Protein AF-X8A7N9-F1 (afdb_monomer_lite)

Radius of gyration: 17.22 Å; chains: 1; bounding box: 40×48×42 Å

Secondary structure (DSSP, 8-state):
-EEEEEETTEEEEEEE------------TT--HHHHHHHHHHHHHHHHHHHHHHHT-HHHHHHHHHHHHHHHS---HHHHHHHHHHHHHHHHH-HHHHHHHTTSS-B-HHHHHHTT--GGG-B-HHHHHHHHHHHHHHHHH-TTGGGS----HHHHHHTHHHHTTT-BHHHHHHHHHHTT---SPP------

Organism: NCBI:txid1299334

Foldseek 3Di:
DKAFDDDDQATAFIAFDFDDDDDDDPDPPDDDLLLVLLVLLLLLLVLLLQLCVLLVNVVLSVLSNVLSVCSNPPPPLVVSLVSLVVSLVVLVPDPPNCVSFAPLLADDPVNCVVLVHDPLLHHTLSSLSNSSSVLSSVSSVDVVSSVPPPDDLVSLRRSLRVSRHRPGNSSSSSSVSSSSRDSPDDPPPDDD

Sequence (192 aa):
MLRCTLQGDVLTGGQAWIVDHGHQHHGLAAVSSAISVSLRAARRCDHIVDLLALAGWSRAADIARDVRDMLLDAPDTGRVQASVGKLLGVLRRSRLLRWSLRGLTPLTAADLERHDLPAVLAGDTYDRLLAQAHELRDMVSDPLAGRLFNFDRTTRIDALPDLLDGAELATARLAVASFGIDTTPADANRHG

Structure (mmCIF, N/CA/C/O backbone):
data_AF-X8A7N9-F1
#
_entry.id   AF-X8A7N9-F1
#
loop_
_atom_site.group_PDB
_atom_site.id
_atom_site.type_symbol
_atom_site.label_atom_id
_atom_site.label_alt_id
_atom_site.label_comp_id
_atom_site.label_asym_id
_atom_site.label_entity_id
_atom_site.label_seq_id
_atom_site.pdbx_PDB_ins_code
_atom_site.Cartn_x
_atom_site.Cartn_y
_atom_site.Cartn_z
_atom_site.occupancy
_atom_site.B_iso_or_equiv
_atom_site.auth_seq_id
_atom_site.auth_comp_id
_atom_site.auth_asym_id
_atom_site.auth_atom_id
_atom_site.pdbx_PDB_model_num
ATOM 1 N N . MET A 1 1 ? -4.738 -13.659 4.774 1.00 85.88 1 MET A N 1
ATOM 2 C CA . MET A 1 1 ? -6.080 -13.519 5.365 1.00 85.88 1 MET A CA 1
ATOM 3 C C . MET A 1 1 ? -5.943 -12.927 6.752 1.00 85.88 1 MET A C 1
ATOM 5 O O . MET A 1 1 ? -5.044 -13.320 7.483 1.00 85.88 1 MET A O 1
ATOM 9 N N . LEU A 1 2 ? -6.815 -11.977 7.083 1.00 87.81 2 LEU A N 1
ATOM 10 C CA . LEU A 1 2 ? -6.933 -11.392 8.414 1.00 87.81 2 LEU A CA 1
ATOM 11 C C . LEU A 1 2 ? -8.349 -11.689 8.917 1.00 87.81 2 LEU A C 1
ATOM 13 O O . LEU A 1 2 ? -9.326 -11.344 8.252 1.00 87.81 2 LEU A O 1
ATOM 17 N N . ARG A 1 3 ? -8.458 -12.378 10.051 1.00 91.69 3 ARG A N 1
ATOM 18 C CA . ARG A 1 3 ? -9.721 -12.643 10.743 1.00 91.69 3 ARG A CA 1
ATOM 19 C C . ARG A 1 3 ? -9.796 -11.719 11.944 1.00 91.69 3 ARG A C 1
ATOM 21 O O . ARG A 1 3 ? -8.954 -11.842 12.823 1.00 91.69 3 ARG A O 1
ATOM 28 N N . CYS A 1 4 ? -10.801 -10.853 11.996 1.00 91.75 4 CYS A N 1
ATOM 29 C CA . CYS A 1 4 ? -10.969 -9.880 13.075 1.00 91.75 4 CYS A CA 1
ATOM 30 C C . CYS A 1 4 ? -12.297 -10.064 13.806 1.00 91.75 4 CYS A C 1
ATOM 32 O O . CYS A 1 4 ? -13.279 -10.520 13.216 1.00 91.75 4 CYS A O 1
ATOM 34 N N . THR A 1 5 ? -12.330 -9.656 15.070 1.00 94.25 5 THR A N 1
ATOM 35 C CA . THR A 1 5 ? -13.562 -9.358 15.803 1.00 94.25 5 THR A CA 1
ATOM 36 C C . THR A 1 5 ? -13.875 -7.874 15.663 1.00 94.25 5 THR A C 1
ATOM 38 O O . THR A 1 5 ? -12.976 -7.038 15.745 1.00 94.25 5 THR A O 1
ATOM 41 N N . LEU A 1 6 ? -15.146 -7.553 15.420 1.00 93.75 6 LEU A N 1
ATOM 42 C CA . LEU A 1 6 ? -15.609 -6.182 15.230 1.00 93.75 6 LEU A CA 1
ATOM 43 C C . LEU A 1 6 ? -16.606 -5.804 16.321 1.00 93.75 6 LEU A C 1
ATOM 45 O O . LEU A 1 6 ? -17.538 -6.562 16.603 1.00 93.75 6 LEU A O 1
ATOM 49 N N . GLN A 1 7 ? -16.446 -4.607 16.878 1.00 93.94 7 GLN A N 1
ATOM 50 C CA . GLN A 1 7 ? -17.470 -3.933 17.667 1.00 93.94 7 GLN A CA 1
ATOM 51 C C . GLN A 1 7 ? -17.898 -2.674 16.909 1.00 93.94 7 GLN A C 1
ATOM 53 O O . GLN A 1 7 ? -17.249 -1.634 16.983 1.00 93.94 7 GLN A O 1
ATOM 58 N N . GLY A 1 8 ? -18.982 -2.787 16.139 1.00 94.62 8 GLY A N 1
ATOM 59 C CA . GLY A 1 8 ? -19.316 -1.780 15.134 1.00 94.62 8 GLY A CA 1
ATOM 60 C C . GLY A 1 8 ? -18.348 -1.871 13.955 1.00 94.62 8 GLY A C 1
ATOM 61 O O . GLY A 1 8 ? -18.241 -2.923 13.326 1.00 94.62 8 GLY A O 1
ATOM 62 N N . ASP A 1 9 ? -17.647 -0.782 13.664 1.00 92.94 9 ASP A N 1
ATOM 63 C CA . ASP A 1 9 ? -16.594 -0.694 12.650 1.00 92.94 9 ASP A CA 1
ATOM 64 C C . ASP A 1 9 ? -15.177 -0.795 13.232 1.00 92.94 9 ASP A C 1
ATOM 66 O O . ASP A 1 9 ? -14.219 -0.838 12.466 1.00 92.94 9 ASP A O 1
ATOM 70 N N . VAL A 1 10 ? -15.031 -0.883 14.554 1.00 95.31 10 VAL A N 1
ATOM 71 C CA . VAL A 1 10 ? -13.735 -0.963 15.235 1.00 95.31 10 VAL A CA 1
ATOM 72 C C . VAL A 1 10 ? -13.291 -2.415 15.397 1.00 95.31 10 VAL A C 1
ATOM 74 O O . VAL A 1 10 ? -14.072 -3.272 15.822 1.00 95.31 10 VAL A O 1
ATOM 77 N N . LEU A 1 11 ? -12.025 -2.685 15.080 1.00 93.88 11 LEU A N 1
ATOM 78 C CA . LEU A 1 11 ? -11.363 -3.962 15.334 1.00 93.88 11 LEU A CA 1
ATOM 79 C C . LEU A 1 11 ? -11.013 -4.074 16.822 1.00 93.88 11 LEU A C 1
ATOM 81 O O . LEU A 1 11 ? -10.432 -3.157 17.389 1.00 93.88 11 LEU A O 1
ATOM 85 N N . THR A 1 12 ? -11.355 -5.201 17.444 1.00 92.75 12 THR A N 1
ATOM 86 C CA . THR A 1 12 ? -11.117 -5.456 18.885 1.00 92.75 12 THR A CA 1
ATOM 87 C C . THR A 1 12 ? -10.282 -6.710 19.149 1.00 92.75 12 THR A C 1
ATOM 89 O O . THR A 1 12 ? -10.233 -7.227 20.264 1.00 92.75 12 THR A O 1
ATOM 92 N N . GLY A 1 13 ? -9.716 -7.274 18.087 1.00 88.75 13 GLY A N 1
ATOM 93 C CA . GLY A 1 13 ? -8.949 -8.506 18.122 1.00 88.75 13 GLY A CA 1
ATOM 94 C C . GLY A 1 13 ? -8.849 -9.136 16.742 1.00 88.75 13 GLY A C 1
ATOM 95 O O . GLY A 1 13 ? -9.660 -8.875 15.845 1.00 88.75 13 GLY A O 1
ATOM 96 N N . GLY A 1 14 ? -7.852 -9.997 16.549 1.00 89.62 14 GLY A N 1
ATOM 97 C CA . GLY A 1 14 ? -7.714 -10.706 15.290 1.00 89.62 14 GLY A CA 1
ATOM 98 C C . GLY A 1 14 ? -6.596 -11.733 15.239 1.00 89.62 14 GLY A C 1
ATOM 99 O O . GLY A 1 14 ? -5.849 -11.940 16.188 1.00 89.62 14 GLY A O 1
ATOM 100 N N . GLN A 1 15 ? -6.525 -12.408 14.099 1.00 90.06 15 GLN A N 1
ATOM 101 C CA . GLN A 1 15 ? -5.490 -13.365 13.736 1.00 90.06 15 GLN A CA 1
ATOM 102 C C . GLN A 1 15 ? -5.175 -13.198 12.254 1.00 90.06 15 GLN A C 1
ATOM 104 O O . GLN A 1 15 ? -6.087 -13.013 11.442 1.00 90.06 15 GLN A O 1
ATOM 109 N N . ALA A 1 16 ? -3.902 -13.295 11.892 1.00 88.75 16 ALA A N 1
ATOM 110 C CA . ALA A 1 16 ? -3.443 -13.163 10.519 1.00 88.75 16 ALA A CA 1
ATOM 111 C C . ALA A 1 16 ? -2.679 -14.420 10.093 1.00 88.75 16 ALA A C 1
ATOM 113 O O . ALA A 1 16 ? -1.934 -14.995 10.876 1.00 88.75 16 ALA A O 1
ATOM 114 N N . TRP A 1 17 ? -2.888 -14.868 8.856 1.00 87.12 17 TRP A N 1
ATOM 115 C CA . TRP A 1 17 ? -2.125 -15.966 8.254 1.00 87.12 17 TRP A CA 1
ATOM 116 C C . TRP A 1 17 ? -2.155 -15.869 6.730 1.00 87.12 17 TRP A C 1
ATOM 118 O O . TRP A 1 17 ? -3.055 -15.258 6.146 1.00 87.12 17 TRP A O 1
ATOM 128 N N . ILE A 1 18 ? -1.195 -16.486 6.046 1.00 83.50 18 ILE A N 1
ATOM 129 C CA . ILE A 1 18 ? -1.221 -16.603 4.582 1.00 83.50 18 ILE A CA 1
ATOM 130 C C . ILE A 1 18 ? -2.106 -17.790 4.207 1.0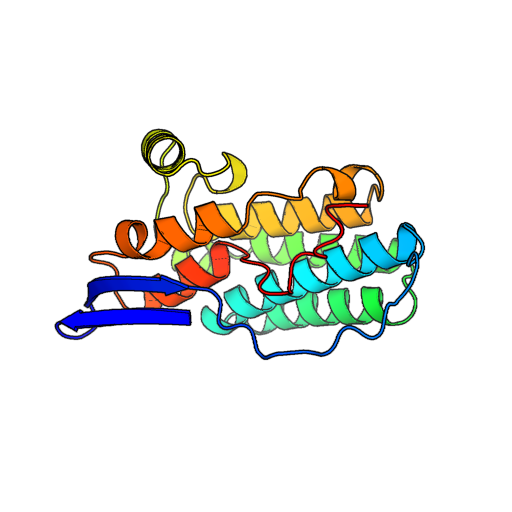0 83.50 18 ILE A C 1
ATOM 132 O O . ILE A 1 18 ? -1.938 -18.883 4.739 1.00 83.50 18 ILE A O 1
ATOM 136 N N . VAL A 1 19 ? -3.058 -17.577 3.297 1.00 79.88 19 VAL A N 1
ATOM 137 C CA . VAL A 1 19 ? -3.846 -18.677 2.729 1.00 79.88 19 VAL A CA 1
ATOM 138 C C . VAL A 1 19 ? -3.119 -19.146 1.483 1.00 79.88 19 VAL A C 1
ATOM 140 O O . VAL A 1 19 ? -3.249 -18.532 0.422 1.00 79.88 19 VAL A O 1
ATOM 143 N N . ASP A 1 20 ? -2.339 -20.212 1.627 1.00 70.56 20 ASP A N 1
ATOM 144 C CA . ASP A 1 20 ? -1.748 -20.879 0.478 1.00 70.56 20 ASP A CA 1
ATOM 145 C C . ASP A 1 20 ? -2.849 -21.613 -0.295 1.00 70.56 20 ASP A C 1
ATOM 147 O O . ASP A 1 20 ? -3.600 -22.418 0.258 1.00 70.56 20 ASP A O 1
ATOM 151 N N . HIS A 1 21 ? -2.981 -21.286 -1.573 1.00 54.84 21 HIS A N 1
ATOM 152 C CA . HIS A 1 21 ? -3.791 -22.071 -2.491 1.00 54.84 21 HIS A CA 1
ATOM 153 C C . HIS A 1 21 ? -2.788 -22.988 -3.164 1.00 54.84 21 HIS A C 1
ATOM 155 O O . HIS A 1 21 ? -1.947 -22.471 -3.887 1.00 54.84 21 HIS A O 1
ATOM 161 N N . GLY A 1 22 ? -2.837 -24.296 -2.898 1.00 46.47 22 GLY A N 1
ATOM 162 C CA . GLY A 1 22 ? -1.840 -25.257 -3.374 1.00 46.47 22 GLY A CA 1
ATOM 163 C C . GLY A 1 22 ? -1.603 -25.167 -4.883 1.00 46.47 22 GLY A C 1
ATOM 164 O O . GLY A 1 22 ? -2.286 -25.821 -5.669 1.00 46.47 22 GLY A O 1
ATOM 165 N N . HIS A 1 23 ? -0.630 -24.355 -5.289 1.00 48.75 23 HIS A N 1
ATOM 166 C CA . HIS A 1 23 ? -0.177 -24.253 -6.664 1.00 48.75 23 HIS A CA 1
ATOM 167 C C . HIS A 1 23 ? 1.008 -25.198 -6.807 1.00 48.75 23 HIS A C 1
ATOM 169 O O . HIS A 1 23 ? 2.091 -24.967 -6.273 1.00 48.75 23 HIS A O 1
ATOM 175 N N . GLN A 1 24 ? 0.771 -26.291 -7.529 1.00 42.25 24 GLN A N 1
ATOM 176 C CA . GLN A 1 24 ? 1.811 -27.191 -8.008 1.00 42.25 24 GLN A CA 1
ATOM 177 C C . GLN A 1 24 ? 2.853 -26.356 -8.772 1.00 42.25 24 GLN A C 1
ATOM 179 O O . GLN A 1 24 ? 2.556 -25.804 -9.834 1.00 42.25 24 GLN A O 1
ATOM 184 N N . HIS A 1 25 ? 4.059 -26.234 -8.216 1.00 44.66 25 HIS A N 1
ATOM 185 C CA . HIS A 1 25 ? 5.168 -25.512 -8.832 1.00 44.66 25 HIS A CA 1
ATOM 186 C C . HIS A 1 25 ? 5.567 -26.197 -10.150 1.00 44.66 25 HIS A C 1
ATOM 188 O O . HIS A 1 25 ? 6.274 -27.203 -10.152 1.00 44.66 25 HIS A O 1
ATOM 194 N N . HIS A 1 26 ? 5.167 -25.628 -11.289 1.00 42.38 26 HIS A N 1
ATOM 195 C CA . HIS A 1 26 ? 5.916 -25.833 -12.527 1.00 42.38 26 HIS A CA 1
ATOM 196 C C . HIS A 1 26 ? 7.186 -24.991 -12.424 1.00 42.38 26 HIS A C 1
ATOM 198 O O . HIS A 1 26 ? 7.141 -23.766 -12.520 1.00 42.38 26 HIS A O 1
ATOM 204 N N . GLY A 1 27 ? 8.306 -25.661 -12.145 1.00 40.41 27 GLY A N 1
ATOM 205 C CA . GLY A 1 27 ? 9.615 -25.048 -11.958 1.00 40.41 27 GLY A CA 1
ATOM 206 C C . GLY A 1 27 ? 10.022 -24.176 -13.143 1.00 40.41 27 GLY A C 1
ATOM 207 O O . GLY A 1 27 ? 10.492 -24.674 -14.164 1.00 40.41 27 GLY A O 1
ATOM 208 N N . LEU A 1 28 ? 9.894 -22.860 -12.983 1.00 45.97 28 LEU A N 1
ATOM 209 C CA . LEU A 1 28 ? 10.558 -21.884 -13.836 1.00 45.97 28 LEU A CA 1
ATOM 210 C C . LEU A 1 28 ? 11.989 -21.729 -13.326 1.00 45.97 28 LEU A C 1
ATOM 212 O O . LEU A 1 28 ? 12.303 -20.874 -12.500 1.00 45.97 28 LEU A O 1
ATOM 216 N N . ALA A 1 29 ? 12.844 -22.629 -13.802 1.00 44.28 29 ALA A N 1
ATOM 217 C CA . ALA A 1 29 ? 14.283 -22.549 -13.639 1.00 44.28 29 ALA A CA 1
ATOM 218 C C . ALA A 1 29 ? 14.794 -21.144 -14.011 1.00 44.28 29 ALA A C 1
ATOM 220 O O . ALA A 1 29 ? 14.478 -20.630 -15.081 1.00 44.28 29 ALA A O 1
ATOM 221 N N . ALA A 1 30 ? 15.581 -20.549 -13.106 1.00 47.97 30 ALA A N 1
ATOM 222 C CA . ALA A 1 30 ? 16.440 -19.380 -13.310 1.00 47.97 30 ALA A CA 1
ATOM 223 C C . ALA A 1 30 ? 15.892 -18.314 -14.281 1.00 47.97 30 ALA A C 1
ATOM 225 O O . ALA A 1 30 ? 16.467 -18.046 -15.337 1.00 47.97 30 ALA A O 1
ATOM 226 N N . VAL A 1 31 ? 14.795 -17.659 -13.896 1.00 54.19 31 VAL A N 1
ATOM 227 C CA . VAL A 1 31 ? 14.364 -16.411 -14.535 1.00 54.19 31 VAL A CA 1
ATOM 228 C C . VAL A 1 31 ? 15.539 -15.420 -14.507 1.00 54.19 31 VAL A C 1
ATOM 230 O O . VAL A 1 31 ? 16.103 -15.156 -13.443 1.00 54.19 31 VAL A O 1
ATOM 233 N N . SER A 1 32 ? 15.927 -14.888 -15.675 1.00 59.41 32 SER A N 1
ATOM 234 C CA . SER A 1 32 ? 16.998 -13.886 -15.796 1.00 59.41 32 SER A CA 1
ATOM 235 C C . SER A 1 32 ? 16.829 -12.783 -14.749 1.00 59.41 32 SER A C 1
ATOM 237 O O . SER A 1 32 ? 15.716 -12.304 -14.520 1.00 59.41 32 SER A O 1
ATOM 239 N N . SER A 1 33 ? 17.929 -12.340 -14.129 1.00 65.94 33 SER A N 1
ATOM 240 C CA . SER A 1 33 ? 17.869 -11.337 -13.060 1.00 65.94 33 SER A CA 1
ATOM 241 C C . SER A 1 33 ? 17.174 -10.035 -13.475 1.00 65.94 33 SER A C 1
ATOM 243 O O . SER A 1 33 ? 16.691 -9.323 -12.601 1.00 65.94 33 SER A O 1
ATOM 245 N N . ALA A 1 34 ? 17.151 -9.693 -14.764 1.00 64.06 34 ALA A N 1
ATOM 246 C CA . ALA A 1 34 ? 16.424 -8.521 -15.243 1.00 64.06 34 ALA A CA 1
ATOM 247 C C . ALA A 1 34 ? 14.902 -8.741 -15.185 1.00 64.06 34 ALA A C 1
ATOM 249 O O . ALA A 1 34 ? 14.176 -7.895 -14.676 1.00 64.06 34 ALA A O 1
ATOM 250 N N . ILE A 1 35 ? 14.430 -9.915 -15.617 1.00 68.31 35 ILE A N 1
ATOM 251 C CA . ILE A 1 35 ? 13.008 -10.289 -15.583 1.00 68.31 35 ILE A CA 1
ATOM 252 C C . ILE A 1 35 ? 12.517 -10.375 -14.130 1.00 68.31 35 ILE A C 1
ATOM 254 O O . ILE A 1 35 ? 11.417 -9.921 -13.822 1.00 68.31 35 ILE A O 1
ATOM 258 N N . SER A 1 36 ? 13.344 -10.884 -13.209 1.00 77.62 36 SER A N 1
ATOM 259 C CA . SER A 1 36 ? 12.974 -10.946 -11.788 1.00 77.62 36 SER A CA 1
ATOM 260 C C . SER A 1 36 ? 12.881 -9.566 -11.125 1.00 77.62 36 SER A C 1
ATOM 262 O O . SER A 1 36 ? 12.037 -9.369 -10.251 1.00 77.62 36 SER A O 1
ATOM 264 N N . VAL A 1 37 ? 13.687 -8.588 -11.558 1.00 80.12 37 VAL A N 1
ATOM 265 C CA . VAL A 1 37 ? 13.577 -7.191 -11.103 1.00 80.12 37 VAL A CA 1
ATOM 266 C C . VAL A 1 37 ? 12.325 -6.527 -11.673 1.00 80.12 37 VAL A C 1
ATOM 268 O O . VAL A 1 37 ? 11.579 -5.925 -10.903 1.00 80.12 37 VAL A O 1
ATOM 271 N N . SER A 1 38 ? 12.040 -6.683 -12.972 1.00 85.44 38 SER A N 1
ATOM 272 C CA . SER A 1 38 ? 10.815 -6.143 -13.583 1.00 85.44 38 SER A CA 1
ATOM 273 C C . SER A 1 38 ? 9.554 -6.704 -12.929 1.00 85.44 38 SER A C 1
ATOM 275 O O . SER A 1 38 ? 8.641 -5.945 -12.613 1.00 85.44 38 SER A O 1
ATOM 277 N N . LEU A 1 39 ? 9.525 -8.008 -12.635 1.00 85.44 39 LEU A N 1
ATOM 278 C CA . LEU A 1 39 ? 8.407 -8.638 -11.934 1.00 85.44 39 LEU A CA 1
ATOM 279 C C . LEU A 1 39 ? 8.250 -8.100 -10.504 1.00 85.44 39 LEU A C 1
ATOM 281 O O . LEU A 1 39 ? 7.134 -7.826 -10.069 1.00 85.44 39 LEU A O 1
ATOM 285 N N . ARG A 1 40 ? 9.353 -7.897 -9.773 1.00 85.00 40 ARG A N 1
ATOM 286 C CA . ARG A 1 40 ? 9.319 -7.299 -8.427 1.00 85.00 40 ARG A CA 1
ATOM 287 C C . ARG A 1 40 ? 8.821 -5.852 -8.460 1.00 85.00 40 ARG A C 1
ATOM 289 O O . ARG A 1 40 ? 8.008 -5.470 -7.621 1.00 85.00 40 ARG A O 1
ATOM 296 N N . ALA A 1 41 ? 9.272 -5.064 -9.434 1.00 89.19 41 ALA A N 1
ATOM 297 C CA . ALA A 1 41 ? 8.808 -3.696 -9.640 1.00 89.19 41 ALA A CA 1
ATOM 298 C C . ALA A 1 41 ? 7.317 -3.658 -10.024 1.00 89.19 41 ALA A C 1
ATOM 300 O O . ALA A 1 41 ? 6.573 -2.827 -9.505 1.00 89.19 41 ALA A O 1
ATOM 301 N N . ALA A 1 42 ? 6.852 -4.593 -10.858 1.00 91.88 42 ALA A N 1
ATOM 302 C CA . ALA A 1 42 ? 5.440 -4.728 -11.209 1.00 91.88 42 ALA A CA 1
ATOM 303 C C . ALA A 1 42 ? 4.581 -5.055 -9.974 1.00 91.88 42 ALA A C 1
ATOM 305 O O . ALA A 1 42 ? 3.595 -4.368 -9.725 1.00 91.88 42 ALA A O 1
ATOM 306 N N . ARG A 1 43 ? 5.014 -5.993 -9.119 1.00 88.62 43 ARG A N 1
ATOM 307 C CA . ARG A 1 43 ? 4.337 -6.281 -7.837 1.00 88.62 43 ARG A CA 1
ATOM 308 C C . ARG A 1 43 ? 4.314 -5.078 -6.899 1.00 88.62 43 ARG A C 1
ATOM 310 O O . ARG A 1 43 ? 3.323 -4.827 -6.219 1.00 88.62 43 ARG A O 1
ATOM 317 N N . ARG A 1 44 ? 5.396 -4.291 -6.871 1.00 90.44 44 ARG A N 1
ATOM 318 C CA . ARG A 1 44 ? 5.419 -3.031 -6.117 1.00 90.44 44 ARG A CA 1
ATOM 319 C C . ARG A 1 44 ? 4.364 -2.056 -6.637 1.00 90.44 44 ARG A C 1
ATOM 321 O O . ARG A 1 44 ? 3.729 -1.376 -5.834 1.00 90.44 44 ARG A O 1
ATOM 328 N N . CYS A 1 45 ? 4.157 -2.006 -7.953 1.00 94.88 45 CYS A N 1
ATOM 329 C CA . CYS A 1 45 ? 3.074 -1.227 -8.544 1.00 94.88 45 CYS A CA 1
ATOM 330 C C . CYS A 1 45 ? 1.706 -1.750 -8.099 1.00 94.88 45 CYS A C 1
ATOM 332 O O . CYS A 1 45 ? 0.873 -0.928 -7.739 1.00 94.88 45 CYS A O 1
ATOM 334 N N . ASP A 1 46 ? 1.484 -3.068 -8.044 1.00 93.31 46 ASP A N 1
ATOM 335 C CA . ASP A 1 46 ? 0.216 -3.636 -7.559 1.00 93.31 46 ASP A CA 1
ATOM 336 C C . ASP A 1 46 ? -0.095 -3.198 -6.118 1.00 93.31 46 ASP A C 1
ATOM 338 O O . ASP A 1 46 ? -1.189 -2.708 -5.856 1.00 93.31 46 ASP A O 1
ATOM 342 N N . HIS A 1 47 ? 0.882 -3.227 -5.202 1.00 92.50 47 HIS A N 1
ATOM 343 C CA . HIS A 1 47 ? 0.679 -2.725 -3.833 1.00 92.50 47 HIS A CA 1
ATOM 344 C C . HIS A 1 47 ? 0.314 -1.232 -3.781 1.00 92.50 47 HIS A C 1
ATOM 346 O O . HIS A 1 47 ? -0.564 -0.824 -3.017 1.00 92.50 47 HIS A O 1
ATOM 352 N N . ILE A 1 48 ? 0.961 -0.410 -4.614 1.00 95.94 48 ILE A N 1
ATOM 353 C CA . ILE A 1 48 ? 0.642 1.020 -4.732 1.00 95.94 48 ILE A CA 1
ATOM 354 C C . ILE A 1 48 ? -0.771 1.207 -5.308 1.00 95.94 48 ILE A C 1
ATOM 356 O O . ILE A 1 48 ? -1.526 2.052 -4.823 1.00 95.94 48 ILE A O 1
ATOM 360 N N . VAL A 1 49 ? -1.144 0.423 -6.324 1.00 96.94 49 VAL A N 1
ATOM 361 C CA . VAL A 1 49 ? -2.477 0.434 -6.940 1.00 96.94 49 VAL A CA 1
ATOM 362 C C . VAL A 1 49 ? -3.542 0.056 -5.921 1.00 96.94 49 VAL A C 1
ATOM 364 O O . VAL A 1 49 ? -4.536 0.773 -5.828 1.00 96.94 49 VAL A O 1
ATOM 367 N N . ASP A 1 50 ? -3.336 -1.007 -5.144 1.00 94.06 50 ASP A N 1
ATOM 368 C CA . ASP A 1 50 ? -4.278 -1.476 -4.128 1.00 94.06 50 ASP A CA 1
ATOM 369 C C . ASP A 1 50 ? -4.543 -0.395 -3.080 1.00 94.06 50 ASP A C 1
ATOM 371 O O . ASP A 1 50 ? -5.698 -0.055 -2.813 1.00 94.06 50 ASP A O 1
ATOM 375 N N . LEU A 1 51 ? -3.484 0.213 -2.535 1.00 96.19 51 LEU A N 1
ATOM 376 C CA . LEU A 1 51 ? -3.625 1.289 -1.555 1.00 96.19 51 LEU A CA 1
ATOM 377 C C . LEU A 1 51 ? -4.341 2.510 -2.150 1.00 96.19 51 LEU A C 1
ATOM 379 O O . LEU A 1 51 ? -5.262 3.048 -1.534 1.00 96.19 51 LEU A O 1
ATOM 383 N N . LEU A 1 52 ? -3.957 2.948 -3.352 1.00 96.75 52 LEU A N 1
ATOM 384 C CA . LEU A 1 52 ? -4.576 4.105 -4.004 1.00 96.75 52 LEU A CA 1
ATOM 385 C C . LEU A 1 52 ? -6.033 3.837 -4.394 1.00 96.75 52 LEU A C 1
ATOM 387 O O . LEU A 1 52 ? -6.867 4.733 -4.274 1.00 96.75 52 LEU A O 1
ATOM 391 N N . ALA A 1 53 ? -6.359 2.623 -4.833 1.00 95.44 53 ALA A N 1
ATOM 392 C CA . ALA A 1 53 ? -7.723 2.221 -5.153 1.00 95.44 53 ALA A CA 1
ATOM 393 C C . ALA A 1 53 ? -8.598 2.172 -3.894 1.00 95.44 53 ALA A C 1
ATOM 395 O O . ALA A 1 53 ? -9.701 2.714 -3.916 1.00 95.44 53 ALA A O 1
ATOM 396 N N . LEU A 1 54 ? -8.092 1.606 -2.792 1.00 95.38 54 LEU A N 1
ATOM 397 C CA . LEU A 1 54 ? -8.782 1.594 -1.497 1.00 95.38 54 LEU A CA 1
ATOM 398 C C . LEU A 1 54 ? -8.987 2.998 -0.935 1.00 95.38 54 LEU A C 1
ATOM 400 O O . LEU A 1 54 ? -10.036 3.271 -0.358 1.00 95.38 54 LEU A O 1
ATOM 404 N N . ALA A 1 55 ? -8.013 3.888 -1.125 1.00 94.56 55 ALA A N 1
ATOM 405 C CA . ALA A 1 55 ? -8.170 5.284 -0.758 1.00 94.56 55 ALA A CA 1
ATOM 406 C C . ALA A 1 55 ? -9.238 5.971 -1.624 1.00 94.56 55 ALA A C 1
ATOM 408 O O . ALA A 1 55 ? -9.879 6.894 -1.148 1.00 94.56 55 ALA A O 1
ATOM 409 N N . GLY A 1 56 ? -9.456 5.537 -2.874 1.00 94.56 56 GLY A N 1
ATOM 410 C CA . GLY A 1 56 ? -10.354 6.178 -3.851 1.00 94.56 56 GLY A CA 1
ATOM 411 C C . GLY A 1 56 ? -9.642 7.116 -4.841 1.00 94.56 56 GLY A C 1
ATOM 412 O O . GLY A 1 56 ? -10.270 7.941 -5.501 1.00 94.56 56 GLY A O 1
ATOM 413 N N . TRP A 1 57 ? -8.313 7.027 -4.945 1.00 95.06 57 TRP A N 1
ATOM 414 C CA . TRP A 1 57 ? -7.457 7.915 -5.736 1.00 95.06 57 TRP A CA 1
ATOM 415 C C . TRP A 1 57 ? -7.165 7.301 -7.110 1.00 95.06 57 TRP A C 1
ATOM 417 O O . TRP A 1 57 ? -6.019 7.019 -7.473 1.00 95.06 57 TRP A O 1
ATOM 427 N N . SER A 1 58 ? -8.233 7.125 -7.891 1.00 92.56 58 SER A N 1
ATOM 428 C CA . SER A 1 58 ? -8.230 6.439 -9.192 1.00 92.56 58 SER A CA 1
ATOM 429 C C . SER A 1 58 ? -7.137 6.934 -10.135 1.00 92.56 58 SER A C 1
ATOM 431 O O . SER A 1 58 ? -6.332 6.137 -10.592 1.00 92.56 58 SER A O 1
ATOM 433 N N . ARG A 1 59 ? -7.005 8.251 -10.326 1.00 92.38 59 ARG A N 1
ATOM 434 C CA . ARG A 1 59 ? -6.006 8.826 -11.244 1.00 92.38 59 ARG A CA 1
ATOM 435 C C . ARG A 1 59 ? -4.567 8.405 -10.933 1.00 92.38 59 ARG A C 1
ATOM 437 O O . ARG A 1 59 ? -3.773 8.223 -11.851 1.00 92.38 59 ARG A O 1
ATOM 444 N N . ALA A 1 60 ? -4.190 8.337 -9.657 1.00 94.75 60 ALA A N 1
ATOM 445 C CA . ALA A 1 60 ? -2.839 7.924 -9.284 1.00 94.75 60 ALA A CA 1
ATOM 446 C C . ALA A 1 60 ? -2.678 6.402 -9.420 1.00 94.75 60 ALA A C 1
ATOM 448 O O . ALA A 1 60 ? -1.622 5.946 -9.855 1.00 94.75 60 ALA A O 1
ATOM 449 N N . ALA A 1 61 ? -3.734 5.640 -9.118 1.00 97.12 61 ALA A N 1
ATOM 450 C CA . ALA A 1 61 ? -3.773 4.201 -9.354 1.00 97.12 61 ALA A CA 1
ATOM 451 C C . ALA A 1 61 ? -3.649 3.870 -10.853 1.00 97.12 61 ALA A C 1
ATOM 453 O O . ALA A 1 61 ? -2.909 2.962 -11.203 1.00 97.12 61 ALA A O 1
ATOM 454 N N . ASP A 1 62 ? -4.293 4.633 -11.741 1.00 97.56 62 ASP A N 1
ATOM 455 C CA . ASP A 1 62 ? -4.197 4.459 -13.196 1.00 97.56 62 ASP A CA 1
ATOM 456 C C . ASP A 1 62 ? -2.750 4.623 -13.672 1.00 97.56 62 ASP A C 1
ATOM 458 O O . ASP A 1 62 ? -2.224 3.748 -14.346 1.00 97.56 62 ASP A O 1
ATOM 462 N N . ILE A 1 63 ? -2.060 5.675 -13.217 1.00 97.25 63 ILE A N 1
ATOM 463 C CA . ILE A 1 63 ? -0.640 5.884 -13.544 1.00 97.25 63 ILE A CA 1
ATOM 464 C C . ILE A 1 63 ? 0.219 4.714 -13.040 1.00 97.25 63 ILE A C 1
ATOM 466 O O . ILE A 1 63 ? 1.150 4.301 -13.726 1.00 97.25 63 ILE A O 1
ATOM 470 N N . ALA A 1 64 ? -0.062 4.179 -11.849 1.00 97.38 64 ALA A N 1
ATOM 471 C CA . ALA A 1 64 ? 0.670 3.032 -11.318 1.00 97.38 64 ALA A CA 1
ATOM 472 C C . ALA A 1 64 ? 0.382 1.734 -12.104 1.00 97.38 64 ALA A C 1
ATOM 474 O O . ALA A 1 64 ? 1.309 0.954 -12.324 1.00 97.38 64 ALA A O 1
ATOM 475 N N . ARG A 1 65 ? -0.852 1.529 -12.594 1.00 97.31 65 ARG A N 1
ATOM 476 C CA . ARG A 1 65 ? -1.188 0.418 -13.505 1.00 97.31 65 ARG A CA 1
ATOM 477 C C . ARG A 1 65 ? -0.476 0.558 -14.845 1.00 97.31 65 ARG A C 1
ATOM 479 O O . ARG A 1 65 ? 0.132 -0.407 -15.283 1.00 97.31 65 ARG A O 1
ATOM 486 N N . ASP A 1 66 ? -0.439 1.758 -15.423 1.00 96.81 66 ASP A N 1
ATOM 487 C CA . ASP A 1 66 ? 0.309 2.006 -16.661 1.00 96.81 66 ASP A CA 1
ATOM 488 C C . ASP A 1 66 ? 1.794 1.638 -16.487 1.00 96.81 66 ASP A C 1
ATOM 490 O O . ASP A 1 66 ? 2.388 0.991 -17.348 1.00 96.81 66 ASP A O 1
ATOM 494 N N . VAL A 1 67 ? 2.409 2.024 -15.358 1.00 97.00 67 VAL A N 1
ATOM 495 C CA . VAL A 1 67 ? 3.804 1.666 -15.036 1.00 97.00 67 VAL A CA 1
ATOM 496 C C . VAL A 1 67 ? 3.985 0.154 -14.941 1.00 97.00 67 VAL A C 1
ATOM 498 O O . VAL A 1 67 ? 4.942 -0.371 -15.509 1.00 97.00 67 VAL A O 1
ATOM 501 N N . ARG A 1 68 ? 3.081 -0.546 -14.253 1.00 95.94 68 ARG A N 1
ATOM 502 C CA . ARG A 1 68 ? 3.099 -2.010 -14.166 1.00 95.94 68 ARG A CA 1
ATOM 503 C C . ARG A 1 68 ? 3.020 -2.651 -15.548 1.00 95.94 68 ARG A C 1
ATOM 505 O O . ARG A 1 68 ? 3.810 -3.537 -15.850 1.00 95.94 68 ARG A O 1
ATOM 512 N N . ASP A 1 69 ? 2.094 -2.195 -16.379 1.00 95.62 69 ASP A N 1
ATOM 513 C CA . ASP A 1 69 ? 1.866 -2.777 -17.698 1.00 95.62 69 ASP A CA 1
ATOM 514 C C . ASP A 1 69 ? 3.097 -2.556 -18.602 1.00 95.62 69 ASP A C 1
ATOM 516 O O . ASP A 1 69 ? 3.541 -3.482 -19.278 1.00 95.62 69 ASP A O 1
ATOM 520 N N . MET A 1 70 ? 3.755 -1.390 -18.506 1.00 94.69 70 MET A N 1
ATOM 521 C CA . MET A 1 70 ? 5.049 -1.142 -19.164 1.00 94.69 70 MET A CA 1
ATOM 522 C C . MET A 1 70 ? 6.182 -2.049 -18.656 1.00 94.69 70 MET A C 1
ATOM 524 O O . MET A 1 70 ? 7.076 -2.392 -19.427 1.00 94.69 70 MET A O 1
ATOM 528 N N . LEU A 1 71 ? 6.178 -2.421 -17.372 1.00 92.62 71 LEU A N 1
ATOM 529 C CA . LEU A 1 71 ? 7.174 -3.328 -16.789 1.00 92.62 71 LEU A CA 1
ATOM 530 C C . LEU A 1 71 ? 6.989 -4.786 -17.238 1.00 92.62 71 LEU A C 1
ATOM 532 O O . LEU A 1 71 ? 7.978 -5.520 -17.282 1.00 92.62 71 LEU A O 1
ATOM 536 N N . LEU A 1 72 ? 5.753 -5.203 -17.535 1.00 91.31 72 LEU A N 1
ATOM 537 C CA . LEU A 1 72 ? 5.406 -6.589 -17.873 1.00 91.31 72 LEU A CA 1
ATOM 538 C C . LEU A 1 72 ? 5.483 -6.913 -19.371 1.00 91.31 72 LEU A C 1
ATOM 540 O O . LEU A 1 72 ? 5.708 -8.072 -19.705 1.00 91.31 72 LEU A O 1
ATOM 544 N N . ASP A 1 73 ? 5.293 -5.929 -20.251 1.00 86.50 73 ASP A N 1
ATOM 545 C CA . ASP A 1 73 ? 5.291 -6.142 -21.705 1.00 86.50 73 ASP A CA 1
ATOM 546 C C . ASP A 1 73 ? 6.722 -6.177 -22.283 1.00 86.50 73 ASP A C 1
ATOM 548 O O . ASP A 1 73 ? 7.301 -7.239 -22.510 1.00 86.50 73 ASP A O 1
ATOM 552 N N . ALA A 1 74 ? 7.339 -5.005 -22.457 1.00 75.38 74 ALA A N 1
ATOM 553 C CA . ALA A 1 74 ? 8.730 -4.849 -22.874 1.00 75.38 74 ALA A CA 1
ATOM 554 C C . ALA A 1 74 ? 9.261 -3.503 -22.347 1.00 75.38 74 ALA A C 1
ATOM 556 O O . ALA A 1 74 ? 8.957 -2.452 -22.923 1.00 75.38 74 ALA A O 1
ATOM 557 N N . PRO A 1 75 ? 10.025 -3.493 -21.240 1.00 74.00 75 PRO A N 1
ATOM 558 C CA . PRO A 1 75 ? 10.339 -2.255 -20.545 1.00 74.00 75 PRO A CA 1
ATOM 559 C C . PRO A 1 75 ? 11.318 -1.390 -21.347 1.00 74.00 75 PRO A C 1
ATOM 561 O O . PRO A 1 75 ? 12.512 -1.673 -21.425 1.00 74.00 75 PRO A O 1
ATOM 564 N N . ASP A 1 76 ? 10.823 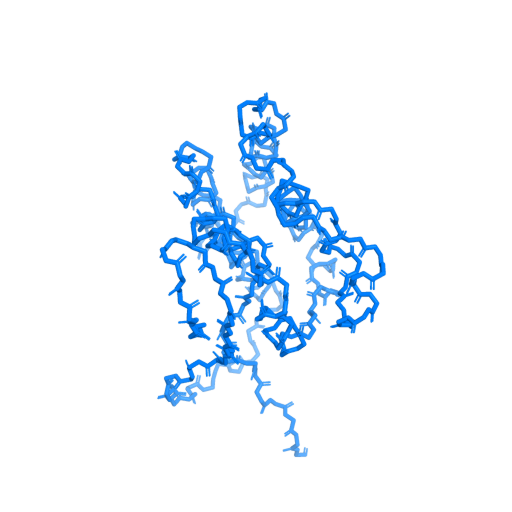-0.275 -21.883 1.00 86.88 76 ASP A N 1
ATOM 565 C CA . ASP A 1 76 ? 11.662 0.874 -22.221 1.00 86.88 76 ASP A CA 1
ATOM 566 C C . ASP A 1 76 ? 12.009 1.605 -20.919 1.00 86.88 76 ASP A C 1
ATOM 568 O O . ASP A 1 76 ? 11.193 2.350 -20.366 1.00 86.88 76 ASP A O 1
ATOM 572 N N . THR A 1 77 ? 13.228 1.381 -20.421 1.00 86.19 77 THR A N 1
ATOM 573 C CA . THR A 1 77 ? 13.711 1.930 -19.148 1.00 86.19 77 THR A CA 1
ATOM 574 C C . THR A 1 77 ? 13.487 3.438 -19.039 1.00 86.19 77 THR A C 1
ATOM 576 O O . THR A 1 77 ? 13.056 3.909 -17.988 1.00 86.19 77 THR A O 1
ATOM 579 N N . GLY A 1 78 ? 13.699 4.206 -20.114 1.00 90.56 78 GLY A N 1
ATOM 580 C CA . GLY A 1 78 ? 13.514 5.658 -20.091 1.00 90.56 78 GLY A CA 1
ATOM 581 C C . GLY A 1 78 ? 12.049 6.050 -19.892 1.00 90.56 78 GLY A C 1
ATOM 582 O O . GLY A 1 78 ? 11.728 6.920 -19.076 1.00 90.56 78 GLY A O 1
ATOM 583 N N . ARG A 1 79 ? 11.133 5.363 -20.584 1.00 93.06 79 ARG A N 1
ATOM 584 C CA . ARG A 1 79 ? 9.684 5.587 -20.441 1.00 93.06 79 ARG A CA 1
ATOM 585 C C . ARG A 1 79 ? 9.151 5.139 -19.083 1.00 93.06 79 ARG A C 1
ATOM 587 O O . ARG A 1 79 ? 8.317 5.845 -18.504 1.00 93.06 79 ARG A O 1
ATOM 594 N N . VAL A 1 80 ? 9.639 4.014 -18.559 1.00 94.25 80 VAL A N 1
ATOM 595 C CA . VAL A 1 80 ? 9.273 3.531 -17.220 1.00 94.25 80 VAL A CA 1
ATOM 596 C C . VAL A 1 80 ? 9.754 4.528 -16.162 1.00 94.25 80 VAL A C 1
ATOM 598 O O . VAL A 1 80 ? 8.947 4.975 -15.347 1.00 94.25 80 VAL A O 1
ATOM 601 N N . GLN A 1 81 ? 11.016 4.970 -16.214 1.00 94.31 81 GLN A N 1
ATOM 602 C CA . GLN A 1 81 ? 11.568 5.967 -15.283 1.00 94.31 81 GLN A CA 1
ATOM 603 C C . GLN A 1 81 ? 10.783 7.283 -15.308 1.00 94.31 81 GLN A C 1
ATOM 605 O O . GLN A 1 81 ? 10.416 7.807 -14.252 1.00 94.31 81 GLN A O 1
ATOM 610 N N . ALA A 1 82 ? 10.466 7.802 -16.498 1.00 95.56 82 ALA A N 1
ATOM 611 C CA . ALA A 1 82 ? 9.665 9.015 -16.642 1.00 95.56 82 ALA A CA 1
ATOM 612 C C . ALA A 1 82 ? 8.262 8.856 -16.029 1.00 95.56 82 ALA A C 1
ATOM 614 O O . ALA A 1 82 ? 7.759 9.762 -15.357 1.00 95.56 82 ALA A O 1
ATOM 615 N N . SER A 1 83 ? 7.639 7.691 -16.212 1.00 96.56 83 SER A N 1
ATOM 616 C CA . SER A 1 83 ? 6.297 7.401 -15.698 1.00 96.56 83 SER A CA 1
ATOM 617 C C . SER A 1 83 ? 6.279 7.205 -14.179 1.00 96.56 83 SER A C 1
ATOM 619 O O . SER A 1 83 ? 5.388 7.731 -13.509 1.00 96.56 83 SER A O 1
ATOM 621 N N . VAL A 1 84 ? 7.307 6.572 -13.605 1.00 97.00 84 VAL A N 1
ATOM 622 C CA . VAL A 1 84 ? 7.506 6.514 -12.146 1.00 97.00 84 VAL A CA 1
ATOM 623 C C . VAL A 1 84 ? 7.754 7.913 -11.570 1.00 97.00 84 VAL A C 1
ATOM 625 O O . VAL A 1 84 ? 7.177 8.280 -10.543 1.00 97.00 84 VAL A O 1
ATOM 628 N N . GLY A 1 85 ? 8.548 8.747 -12.249 1.00 97.25 85 GLY A N 1
ATOM 629 C CA . GLY A 1 85 ? 8.752 10.148 -11.869 1.00 97.25 85 GLY A CA 1
ATOM 630 C C . GLY A 1 85 ? 7.446 10.951 -11.870 1.00 97.25 85 GLY A C 1
ATOM 631 O O . GLY A 1 85 ? 7.170 11.703 -10.930 1.00 97.25 85 GLY A O 1
ATOM 632 N N . LYS A 1 86 ? 6.594 10.740 -12.881 1.00 97.12 86 LYS A N 1
ATOM 633 C CA . LYS A 1 86 ? 5.246 11.321 -12.952 1.00 97.12 86 LYS A CA 1
ATOM 634 C C . LYS A 1 86 ? 4.373 10.859 -11.785 1.00 97.12 86 LYS A C 1
ATOM 636 O O . LYS A 1 86 ? 3.735 11.712 -11.164 1.00 97.12 86 LYS A O 1
ATOM 641 N N . LEU A 1 87 ? 4.363 9.562 -11.466 1.00 97.81 87 LEU A N 1
ATOM 642 C CA . LEU A 1 87 ? 3.637 9.009 -10.318 1.00 97.81 87 LEU A CA 1
ATOM 643 C C . LEU A 1 87 ? 4.066 9.702 -9.018 1.00 97.81 87 LEU A C 1
ATOM 645 O O . LEU A 1 87 ? 3.234 10.322 -8.355 1.00 97.81 87 LEU A O 1
ATOM 649 N N . LEU A 1 88 ? 5.366 9.705 -8.708 1.00 97.31 88 LEU A N 1
ATOM 650 C CA . LEU A 1 88 ? 5.922 10.383 -7.529 1.00 97.31 88 LEU A CA 1
ATOM 651 C C . LEU A 1 88 ? 5.543 11.868 -7.483 1.00 97.31 88 LEU A C 1
ATOM 653 O O . LEU A 1 88 ? 5.161 12.390 -6.434 1.00 97.31 88 LEU A O 1
ATOM 657 N N . GLY A 1 89 ? 5.613 12.556 -8.622 1.00 97.19 89 GLY A N 1
ATOM 658 C CA . GLY A 1 89 ? 5.218 13.955 -8.732 1.00 97.19 89 GLY A CA 1
ATOM 659 C C . GLY A 1 89 ? 3.731 14.186 -8.450 1.00 97.19 89 GLY A C 1
ATOM 660 O O . GLY A 1 89 ? 3.378 15.216 -7.876 1.00 97.19 89 GLY A O 1
ATOM 661 N N . VAL A 1 90 ? 2.844 13.269 -8.845 1.00 96.62 90 VAL A N 1
ATOM 662 C CA . VAL A 1 90 ? 1.404 13.343 -8.538 1.00 96.62 90 VAL A CA 1
ATOM 663 C C . VAL A 1 90 ? 1.153 13.103 -7.052 1.00 96.62 90 VAL A C 1
ATOM 665 O O . VAL A 1 90 ? 0.455 13.905 -6.430 1.00 96.62 90 VAL A O 1
ATOM 668 N N . LEU A 1 91 ? 1.763 12.065 -6.472 1.00 96.44 91 LEU A N 1
ATOM 669 C CA . LEU A 1 91 ? 1.608 11.733 -5.053 1.00 96.44 91 LEU A CA 1
ATOM 670 C C . LEU A 1 91 ? 2.053 12.899 -4.159 1.00 96.44 91 LEU A C 1
ATOM 672 O O . LEU A 1 91 ? 1.277 13.378 -3.336 1.00 96.44 91 LEU A O 1
ATOM 676 N N . ARG A 1 92 ? 3.263 13.431 -4.386 1.00 96.12 92 ARG A N 1
ATOM 677 C CA . ARG A 1 92 ? 3.856 14.491 -3.548 1.00 96.12 92 ARG A CA 1
ATOM 678 C C . ARG A 1 92 ? 3.118 15.826 -3.629 1.00 96.12 92 ARG A C 1
ATOM 680 O O . ARG A 1 92 ? 3.122 16.582 -2.661 1.00 96.12 92 ARG A O 1
ATOM 687 N N . ARG A 1 93 ? 2.510 16.141 -4.776 1.00 95.62 93 ARG A N 1
ATOM 688 C CA . ARG A 1 93 ? 1.776 17.403 -4.976 1.00 95.62 93 ARG A CA 1
ATOM 689 C C . ARG A 1 93 ? 0.337 17.348 -4.463 1.00 95.62 93 ARG A C 1
ATOM 691 O O . ARG A 1 93 ? -0.281 18.397 -4.293 1.00 95.62 93 ARG A O 1
ATOM 698 N N . SER A 1 94 ? -0.210 16.159 -4.217 1.00 94.88 94 SER A N 1
ATOM 699 C CA . SER A 1 94 ? -1.601 16.008 -3.799 1.00 94.88 94 SER A CA 1
ATOM 700 C C . SER A 1 94 ? -1.768 16.271 -2.303 1.00 94.88 94 SER A C 1
ATOM 702 O O . SER A 1 94 ? -1.585 15.390 -1.462 1.00 94.88 94 SER A O 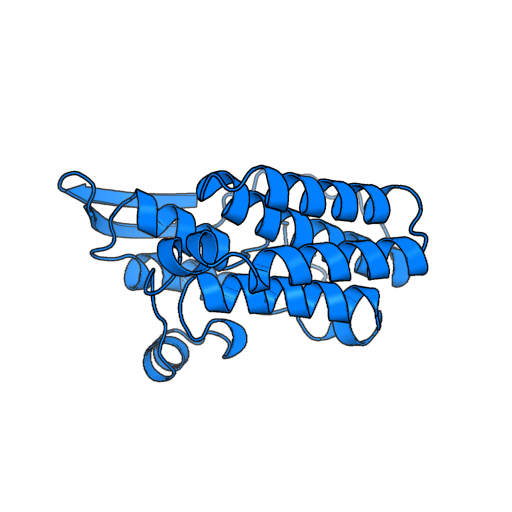1
ATOM 704 N N . ARG A 1 95 ? -2.166 17.502 -1.959 1.00 95.31 95 ARG A N 1
ATOM 705 C CA . ARG A 1 95 ? -2.478 17.872 -0.568 1.00 95.31 95 ARG A CA 1
ATOM 706 C C . ARG A 1 95 ? -3.635 17.053 -0.001 1.00 95.31 95 ARG A C 1
ATOM 708 O O . ARG A 1 95 ? -3.556 16.662 1.154 1.00 95.31 95 ARG A O 1
ATOM 715 N N . LEU A 1 96 ? -4.658 16.772 -0.813 1.00 94.19 96 LEU A N 1
ATOM 716 C CA . LEU A 1 96 ? -5.804 15.961 -0.398 1.00 94.19 96 LEU A CA 1
ATOM 717 C C . LEU A 1 96 ? -5.389 14.525 -0.085 1.00 94.19 96 LEU A C 1
ATOM 719 O O . LEU A 1 96 ? -5.719 14.044 0.986 1.00 94.19 96 LEU A O 1
ATOM 723 N N . LEU A 1 97 ? -4.596 13.880 -0.955 1.00 93.44 97 LEU A N 1
ATOM 724 C CA . LEU A 1 97 ? -4.081 12.530 -0.678 1.00 93.44 97 LEU A CA 1
ATOM 725 C C . LEU A 1 97 ? -3.312 12.498 0.640 1.00 93.44 97 LEU A C 1
ATOM 727 O O . LEU A 1 97 ? -3.542 11.638 1.485 1.00 93.44 97 LEU A O 1
ATOM 731 N N . ARG A 1 98 ? -2.406 13.468 0.808 1.00 94.44 98 ARG A N 1
ATOM 732 C CA . ARG A 1 98 ? -1.627 13.597 2.031 1.00 94.44 98 ARG A CA 1
ATOM 733 C C . ARG A 1 98 ? -2.541 13.750 3.236 1.00 94.44 98 ARG A C 1
ATOM 735 O O . ARG A 1 98 ? -2.317 13.089 4.230 1.00 94.44 98 ARG A O 1
ATOM 742 N N . TRP A 1 99 ? -3.544 14.617 3.172 1.00 94.75 99 TRP A N 1
ATOM 743 C CA . TRP A 1 99 ? -4.456 14.834 4.293 1.00 94.75 99 TRP A CA 1
ATOM 744 C C . TRP A 1 99 ? -5.273 13.584 4.623 1.00 94.75 99 TRP A C 1
ATOM 746 O O . TRP A 1 99 ? -5.431 13.285 5.797 1.00 94.75 99 TRP A O 1
ATOM 756 N N . SER A 1 100 ? -5.729 12.840 3.615 1.00 92.88 100 SER A N 1
ATOM 757 C CA . SER A 1 100 ? -6.553 11.644 3.803 1.00 92.88 100 SER A CA 1
ATOM 758 C C . SER A 1 100 ? -5.800 10.449 4.381 1.00 92.88 100 SER A C 1
ATOM 760 O O . SER A 1 100 ? -6.412 9.637 5.059 1.00 92.88 100 SER A O 1
ATOM 762 N N . LEU A 1 101 ? -4.498 10.321 4.114 1.00 95.44 101 LEU A N 1
ATOM 763 C CA . LEU A 1 101 ? -3.690 9.191 4.590 1.00 95.44 101 LEU A CA 1
ATOM 764 C C . LEU A 1 101 ? -2.820 9.523 5.808 1.00 95.44 101 LEU A C 1
ATOM 766 O O . LEU A 1 101 ? -2.237 8.625 6.419 1.00 95.44 101 LEU A O 1
ATOM 770 N N . ARG A 1 102 ? -2.708 10.807 6.156 1.00 94.69 102 ARG A N 1
ATOM 771 C CA . ARG A 1 102 ? -1.860 11.258 7.257 1.00 94.69 102 ARG A CA 1
ATOM 772 C C . ARG A 1 102 ? -2.431 10.828 8.601 1.00 94.69 102 ARG A C 1
ATOM 774 O O . ARG A 1 102 ? -3.618 10.988 8.858 1.00 94.69 102 ARG A O 1
ATOM 781 N N . GLY A 1 103 ? -1.556 10.346 9.476 1.00 92.75 103 GLY A N 1
ATOM 782 C CA . GLY A 1 103 ? -1.914 9.871 10.812 1.00 92.75 103 GLY A CA 1
ATOM 783 C C . GLY A 1 103 ? -2.662 8.537 10.831 1.00 92.75 103 GLY A C 1
ATOM 784 O O . GLY A 1 103 ? -3.034 8.090 11.910 1.00 92.75 103 GLY A O 1
ATOM 785 N N . LEU A 1 104 ? -2.865 7.881 9.681 1.00 93.44 104 LEU A N 1
ATOM 786 C CA . LEU A 1 104 ? -3.449 6.543 9.638 1.00 93.44 104 LEU A CA 1
ATOM 787 C C . LEU A 1 104 ? -2.380 5.496 9.957 1.00 93.44 104 LEU A C 1
ATOM 789 O O . LEU A 1 104 ? -1.420 5.338 9.193 1.00 93.44 104 LEU A O 1
ATOM 793 N N . THR A 1 105 ? -2.570 4.786 11.070 1.00 92.62 105 THR A N 1
ATOM 794 C CA . THR A 1 105 ? -1.664 3.746 11.593 1.00 92.62 105 THR A CA 1
ATOM 795 C C . THR A 1 105 ? -0.208 4.229 11.619 1.00 92.62 105 THR A C 1
ATOM 797 O O . THR A 1 105 ? 0.620 3.754 10.828 1.00 92.62 105 THR A O 1
ATOM 800 N N . PRO A 1 106 ? 0.104 5.244 12.448 1.00 95.06 106 PRO A N 1
ATOM 801 C CA . PRO A 1 106 ? 1.471 5.701 12.624 1.00 95.06 106 PRO A CA 1
ATOM 802 C C . PRO A 1 106 ? 2.277 4.621 13.350 1.00 95.06 106 PRO A C 1
ATOM 804 O O . PRO A 1 106 ? 1.819 4.086 14.355 1.00 95.06 106 PRO A O 1
ATOM 807 N N . LEU A 1 107 ? 3.472 4.319 12.847 1.00 94.31 107 LEU A N 1
ATOM 808 C CA . LEU A 1 107 ? 4.413 3.403 13.487 1.00 94.31 107 LEU A CA 1
ATOM 809 C C . LEU A 1 107 ? 5.640 4.173 13.956 1.00 94.31 107 LEU A C 1
ATOM 811 O O . LEU A 1 107 ? 6.333 4.821 13.160 1.00 94.31 107 LEU A O 1
ATOM 815 N N . THR A 1 108 ? 5.896 4.108 15.256 1.00 94.19 108 THR A N 1
ATOM 816 C CA . THR A 1 108 ? 7.095 4.667 15.880 1.00 94.19 108 THR A CA 1
ATOM 817 C C . THR A 1 108 ? 8.250 3.671 15.821 1.00 94.19 108 THR A C 1
ATOM 819 O O . THR A 1 108 ? 8.055 2.482 15.584 1.00 94.19 108 THR A O 1
ATOM 822 N N . ALA A 1 109 ? 9.474 4.136 16.083 1.00 93.19 109 ALA A N 1
ATOM 823 C CA . ALA A 1 109 ? 10.630 3.245 16.187 1.00 93.19 109 ALA A CA 1
ATOM 824 C C . ALA A 1 109 ? 10.442 2.157 17.263 1.00 93.19 109 ALA A C 1
ATOM 826 O O . ALA A 1 109 ? 10.863 1.025 17.053 1.00 93.19 109 ALA A O 1
ATOM 827 N N . ALA A 1 110 ? 9.760 2.482 18.369 1.00 93.06 110 ALA A N 1
ATOM 828 C CA . ALA A 1 110 ? 9.467 1.529 19.435 1.00 93.06 110 ALA A CA 1
ATOM 829 C C . ALA A 1 110 ? 8.461 0.453 18.993 1.00 93.06 110 ALA A C 1
ATOM 831 O O . ALA A 1 110 ? 8.636 -0.713 19.334 1.00 93.06 110 ALA A O 1
ATOM 832 N N . ASP A 1 111 ? 7.442 0.818 18.202 1.00 92.69 111 ASP A N 1
ATOM 833 C CA . ASP A 1 111 ? 6.495 -0.157 17.637 1.00 92.69 111 ASP A CA 1
ATOM 834 C C . ASP A 1 111 ? 7.210 -1.105 16.673 1.00 92.69 111 ASP A C 1
ATOM 836 O O . ASP A 1 111 ? 6.991 -2.314 16.693 1.00 92.69 111 ASP A O 1
ATOM 840 N N . LEU A 1 112 ? 8.105 -0.558 15.846 1.00 91.62 112 LEU A N 1
ATOM 841 C CA . LEU A 1 112 ? 8.874 -1.360 14.904 1.00 91.62 112 LEU A CA 1
ATOM 842 C C . LEU A 1 112 ? 9.806 -2.338 15.621 1.00 91.62 112 LEU A C 1
ATOM 844 O O . LEU A 1 112 ? 9.829 -3.509 15.266 1.00 91.62 112 LEU A O 1
ATOM 848 N N . GLU A 1 113 ? 10.523 -1.886 16.651 1.00 91.19 113 GLU A N 1
ATOM 849 C CA . GLU A 1 113 ? 11.388 -2.745 17.466 1.00 91.19 113 GLU A CA 1
ATOM 850 C C . GLU A 1 113 ? 10.583 -3.832 18.190 1.00 91.19 113 GLU A C 1
ATOM 852 O O . GLU A 1 113 ? 10.952 -5.005 18.155 1.00 91.19 113 GLU A O 1
ATOM 857 N N . ARG A 1 114 ? 9.440 -3.468 18.785 1.00 92.31 114 ARG A N 1
ATOM 858 C CA . ARG A 1 114 ? 8.556 -4.403 19.495 1.00 92.31 114 ARG A CA 1
ATOM 859 C C . ARG A 1 114 ? 8.073 -5.551 18.608 1.00 92.31 114 ARG A C 1
ATOM 861 O O . ARG A 1 114 ? 7.876 -6.655 19.110 1.00 92.31 114 ARG A O 1
ATOM 868 N N . HIS A 1 115 ? 7.848 -5.279 17.327 1.00 89.25 115 HIS A N 1
ATOM 869 C CA . HIS A 1 115 ? 7.284 -6.232 16.373 1.00 89.25 115 HIS A CA 1
ATOM 870 C C . HIS A 1 115 ? 8.314 -6.784 15.370 1.00 89.25 115 HIS A C 1
ATOM 872 O O . HIS A 1 115 ? 7.914 -7.440 14.410 1.00 89.25 115 HIS A O 1
ATOM 878 N N . ASP A 1 116 ? 9.613 -6.524 15.574 1.00 88.44 116 ASP A N 1
ATOM 879 C CA . ASP A 1 116 ? 10.703 -6.906 14.657 1.00 88.44 116 ASP A CA 1
ATOM 880 C C . ASP A 1 116 ? 10.436 -6.477 13.197 1.00 88.44 116 ASP A C 1
ATOM 882 O O . ASP A 1 116 ? 10.615 -7.215 12.223 1.00 88.44 116 ASP A O 1
ATOM 886 N N . LEU A 1 117 ? 9.924 -5.254 13.041 1.00 87.81 117 LEU A N 1
ATOM 887 C CA . LEU A 1 117 ? 9.554 -4.677 11.757 1.00 87.81 117 LEU A CA 1
ATOM 888 C C . LEU A 1 117 ? 10.665 -3.782 11.200 1.00 87.81 117 LEU A C 1
ATOM 890 O O . LEU A 1 117 ? 11.332 -3.050 11.934 1.00 87.81 117 LEU A O 1
ATOM 894 N N . PRO A 1 118 ? 10.836 -3.752 9.869 1.00 85.75 118 PRO A N 1
ATOM 895 C CA . PRO A 1 118 ? 11.862 -2.932 9.250 1.00 85.75 118 PRO A CA 1
ATOM 896 C C . PRO A 1 118 ? 11.560 -1.434 9.381 1.00 85.75 118 PRO A C 1
ATOM 898 O O . PRO A 1 118 ? 10.425 -0.986 9.207 1.00 85.75 118 PRO A O 1
ATOM 901 N N . ALA A 1 119 ? 12.624 -0.644 9.551 1.00 87.38 119 ALA A N 1
ATOM 902 C CA . ALA A 1 119 ? 12.579 0.817 9.663 1.00 87.38 119 ALA A CA 1
ATOM 903 C C . ALA A 1 119 ? 11.834 1.520 8.509 1.00 87.38 119 ALA A C 1
ATOM 905 O O . ALA A 1 119 ? 11.292 2.605 8.695 1.00 87.38 119 ALA A O 1
ATOM 906 N N . VAL A 1 120 ? 11.767 0.899 7.324 1.00 85.62 120 VAL A N 1
ATOM 907 C CA . VAL A 1 120 ? 11.046 1.429 6.150 1.00 85.62 120 VAL A CA 1
ATOM 908 C C . VAL A 1 120 ? 9.533 1.570 6.376 1.00 85.62 120 VAL A C 1
ATOM 910 O O . VAL A 1 120 ? 8.875 2.302 5.643 1.00 85.62 120 VAL A O 1
ATOM 913 N N . LEU A 1 121 ? 8.972 0.888 7.380 1.00 89.75 121 LEU A N 1
ATOM 914 C CA . LEU A 1 121 ? 7.551 0.976 7.731 1.00 89.75 121 LEU A CA 1
ATOM 915 C C . LEU A 1 121 ? 7.227 2.130 8.692 1.00 89.75 121 LEU A C 1
ATOM 917 O O . LEU A 1 121 ? 6.048 2.352 8.981 1.00 89.75 121 LEU A O 1
ATOM 921 N N . ALA A 1 122 ? 8.241 2.853 9.177 1.00 92.31 122 ALA A N 1
ATOM 922 C CA . ALA A 1 122 ? 8.067 3.983 10.083 1.00 92.31 122 ALA A CA 1
ATOM 923 C C . ALA A 1 122 ? 7.179 5.080 9.479 1.00 92.31 122 ALA A C 1
ATOM 925 O O . ALA A 1 122 ? 7.163 5.303 8.267 1.00 92.31 122 ALA A O 1
ATOM 926 N N . GLY A 1 123 ? 6.497 5.814 10.356 1.00 95.50 123 GLY A N 1
ATOM 927 C CA . GLY A 1 123 ? 5.587 6.885 9.963 1.00 95.50 123 GLY A CA 1
ATOM 928 C C . GLY A 1 123 ? 4.171 6.381 9.712 1.00 95.50 123 GLY A C 1
ATOM 929 O O . GLY A 1 123 ? 3.782 5.309 10.180 1.00 95.50 123 GLY A O 1
ATOM 930 N N . ASP A 1 124 ? 3.369 7.193 9.032 1.00 95.88 124 ASP A N 1
ATOM 931 C CA . ASP A 1 124 ? 1.971 6.871 8.741 1.00 95.88 124 ASP A CA 1
ATOM 932 C C . ASP A 1 124 ? 1.780 6.210 7.363 1.00 95.88 124 ASP A C 1
ATOM 934 O O . ASP A 1 124 ? 2.723 5.922 6.622 1.00 95.88 124 ASP A O 1
ATOM 938 N N . THR A 1 125 ? 0.525 5.939 7.010 1.00 96.06 125 THR A N 1
ATOM 939 C CA . THR A 1 125 ? 0.160 5.320 5.728 1.00 96.06 125 THR A CA 1
ATOM 940 C C . THR A 1 125 ? 0.633 6.130 4.514 1.00 96.06 125 THR A C 1
ATOM 942 O O . THR A 1 125 ? 0.994 5.543 3.491 1.00 96.06 125 THR A O 1
ATOM 945 N N . TYR A 1 126 ? 0.670 7.463 4.603 1.00 96.81 126 TYR A N 1
ATOM 946 C CA . TYR A 1 126 ? 1.188 8.307 3.526 1.00 96.81 126 TYR A CA 1
ATOM 947 C C . TYR A 1 126 ? 2.710 8.187 3.400 1.00 96.81 126 TYR A C 1
ATOM 949 O O . TYR A 1 126 ? 3.225 8.088 2.282 1.00 96.81 126 TYR A O 1
ATOM 957 N N . ASP A 1 127 ? 3.424 8.172 4.525 1.00 95.88 127 ASP A N 1
ATOM 958 C CA . ASP A 1 127 ? 4.879 7.999 4.539 1.00 95.88 127 ASP A CA 1
ATOM 959 C C . ASP A 1 127 ? 5.275 6.643 3.932 1.00 95.88 127 ASP A C 1
ATOM 961 O O . ASP A 1 127 ? 6.146 6.590 3.059 1.00 95.88 127 ASP A O 1
ATOM 965 N N . ARG A 1 128 ? 4.557 5.567 4.284 1.00 94.56 128 ARG A N 1
ATOM 966 C CA . ARG A 1 128 ? 4.757 4.232 3.695 1.00 94.56 128 ARG A CA 1
ATOM 967 C C . ARG A 1 128 ? 4.468 4.191 2.194 1.00 94.56 128 ARG A C 1
ATOM 969 O O . ARG A 1 128 ? 5.258 3.620 1.443 1.00 94.56 128 ARG A O 1
ATOM 976 N N . LEU A 1 129 ? 3.398 4.839 1.724 1.00 95.88 129 LEU A N 1
ATOM 977 C CA . LEU A 1 129 ? 3.109 4.962 0.287 1.00 95.88 129 LEU A CA 1
ATOM 978 C C . LEU A 1 129 ? 4.256 5.657 -0.465 1.00 95.88 129 LEU A C 1
ATOM 980 O O . LEU A 1 129 ? 4.657 5.217 -1.545 1.00 95.88 129 LEU A O 1
ATOM 984 N N . LEU A 1 130 ? 4.803 6.743 0.093 1.00 95.81 130 LEU A N 1
ATOM 985 C CA . LEU A 1 130 ? 5.949 7.425 -0.508 1.00 95.81 130 LEU A CA 1
ATOM 986 C C . LEU A 1 130 ? 7.208 6.557 -0.486 1.00 95.81 130 LEU A C 1
ATOM 988 O O . LEU A 1 130 ? 7.933 6.549 -1.481 1.00 95.81 130 LEU A O 1
ATOM 992 N N . ALA A 1 131 ? 7.456 5.820 0.597 1.00 92.69 131 ALA A N 1
ATOM 993 C CA . ALA A 1 131 ? 8.576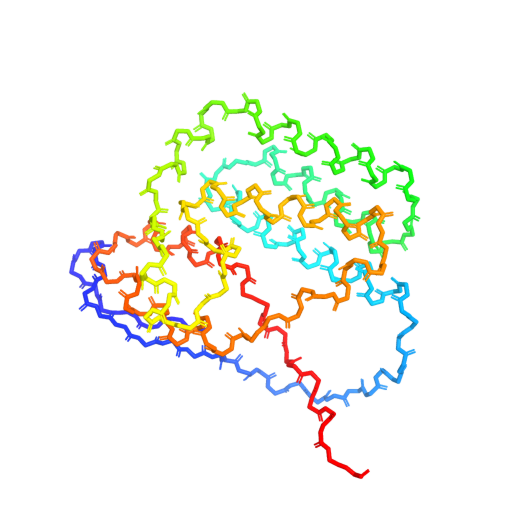 4.890 0.687 1.00 92.69 131 ALA A CA 1
ATOM 994 C C . ALA A 1 131 ? 8.491 3.810 -0.404 1.00 92.69 131 ALA A C 1
ATOM 996 O O . ALA A 1 131 ? 9.456 3.613 -1.138 1.00 92.69 131 ALA A O 1
ATOM 997 N N . GLN A 1 132 ? 7.316 3.201 -0.603 1.00 92.00 132 GLN A N 1
ATOM 998 C CA . GLN A 1 132 ? 7.080 2.225 -1.674 1.00 92.00 132 GLN A CA 1
ATOM 999 C C . GLN A 1 132 ? 7.310 2.814 -3.074 1.00 92.00 132 GLN A C 1
ATOM 1001 O O . GLN A 1 132 ? 7.920 2.169 -3.928 1.00 92.00 132 GLN A O 1
ATOM 1006 N N . ALA A 1 133 ? 6.845 4.041 -3.326 1.00 94.56 133 ALA A N 1
ATOM 1007 C CA . ALA A 1 133 ? 7.037 4.705 -4.616 1.00 94.56 133 ALA A CA 1
ATOM 1008 C C . ALA A 1 133 ? 8.503 5.115 -4.860 1.00 94.56 133 ALA A C 1
ATOM 1010 O O . ALA A 1 133 ? 8.970 5.107 -6.001 1.00 94.56 133 ALA A O 1
ATOM 1011 N N . HIS A 1 134 ? 9.242 5.468 -3.804 1.00 92.81 134 HIS A N 1
ATOM 1012 C CA . HIS A 1 134 ? 10.683 5.703 -3.879 1.00 92.81 134 HIS A CA 1
ATOM 1013 C C . HIS A 1 134 ? 11.445 4.413 -4.162 1.00 92.81 134 HIS A C 1
ATOM 1015 O O . HIS A 1 134 ? 12.278 4.399 -5.062 1.00 92.81 134 HIS A O 1
ATOM 1021 N N . GLU A 1 135 ? 11.094 3.326 -3.487 1.00 89.06 135 GLU A N 1
ATOM 1022 C CA . GLU A 1 135 ? 11.684 2.014 -3.733 1.00 89.06 135 GLU A CA 1
ATOM 1023 C C . GLU A 1 135 ? 11.427 1.545 -5.172 1.00 89.06 135 GLU A C 1
ATOM 1025 O O . GLU A 1 135 ? 12.348 1.090 -5.840 1.00 89.06 135 GLU A O 1
ATOM 1030 N N . LEU A 1 136 ? 10.211 1.738 -5.700 1.00 91.75 136 LEU A N 1
ATOM 1031 C CA . LEU A 1 136 ? 9.898 1.467 -7.107 1.00 91.75 136 LEU A CA 1
ATOM 1032 C C . LEU A 1 136 ? 10.811 2.254 -8.059 1.00 91.75 136 LEU A C 1
ATOM 1034 O O . LEU A 1 136 ? 11.344 1.692 -9.014 1.00 91.75 136 LEU A O 1
ATOM 1038 N N . ARG A 1 137 ? 11.010 3.552 -7.807 1.00 92.94 137 ARG A N 1
ATOM 1039 C CA . ARG A 1 137 ? 11.940 4.373 -8.597 1.00 92.94 137 ARG A CA 1
ATOM 1040 C C . ARG A 1 137 ? 13.352 3.810 -8.533 1.00 92.94 137 ARG A C 1
ATOM 1042 O O . ARG A 1 137 ? 14.017 3.761 -9.566 1.00 92.94 137 ARG A O 1
ATOM 1049 N N . ASP A 1 138 ? 13.799 3.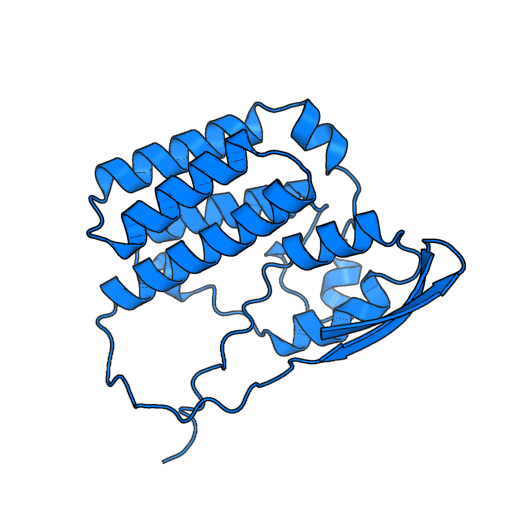403 -7.355 1.00 89.50 138 ASP A N 1
ATOM 1050 C CA . ASP A 1 138 ? 15.152 2.901 -7.153 1.00 89.50 138 ASP A CA 1
ATOM 1051 C C . ASP A 1 138 ? 15.340 1.543 -7.858 1.00 89.50 138 ASP A C 1
ATOM 1053 O O . ASP A 1 138 ? 16.331 1.376 -8.561 1.00 89.50 138 ASP A O 1
ATOM 1057 N N . MET A 1 139 ? 14.346 0.642 -7.823 1.00 86.88 139 MET A N 1
ATOM 1058 C CA . MET A 1 139 ? 14.341 -0.617 -8.592 1.00 86.88 139 MET A CA 1
ATOM 1059 C C . MET A 1 139 ? 14.440 -0.399 -10.109 1.00 86.88 139 MET A C 1
ATOM 1061 O O . MET A 1 139 ? 15.116 -1.157 -10.801 1.00 86.88 139 MET A O 1
ATOM 1065 N N . VAL A 1 140 ? 13.749 0.617 -10.633 1.00 89.00 140 VAL A N 1
ATOM 1066 C CA . VAL A 1 140 ? 13.742 0.946 -12.071 1.00 89.00 140 VAL A CA 1
ATOM 1067 C C . VAL A 1 140 ? 15.016 1.701 -12.486 1.00 89.00 140 VAL A C 1
ATOM 1069 O O . VAL A 1 140 ? 15.422 1.659 -13.648 1.00 89.00 140 VAL A O 1
ATOM 1072 N N . SER A 1 141 ? 15.650 2.414 -11.555 1.00 87.25 141 SER A N 1
ATOM 1073 C CA . SER A 1 141 ? 16.875 3.182 -11.816 1.00 87.25 141 SER A CA 1
ATOM 1074 C C . SER A 1 141 ? 18.128 2.319 -11.720 1.00 87.25 141 SER A C 1
ATOM 1076 O O . SER A 1 141 ? 19.020 2.441 -12.556 1.00 87.25 141 SER A O 1
ATOM 1078 N N . ASP A 1 142 ? 18.177 1.438 -10.724 1.00 81.81 142 ASP A N 1
ATOM 1079 C CA . ASP A 1 142 ? 19.273 0.511 -10.478 1.00 81.81 142 ASP A CA 1
ATOM 1080 C C . ASP A 1 142 ? 18.718 -0.895 -10.165 1.00 81.81 142 ASP A C 1
ATOM 1082 O O . ASP A 1 142 ? 18.269 -1.171 -9.045 1.00 81.81 142 ASP A O 1
ATOM 1086 N N . PRO A 1 143 ? 18.783 -1.830 -11.132 1.00 66.94 143 PRO A N 1
ATOM 1087 C CA . PRO A 1 143 ? 18.342 -3.206 -10.927 1.00 66.94 143 PRO A CA 1
ATOM 1088 C C . PRO A 1 143 ? 19.078 -3.937 -9.794 1.00 66.9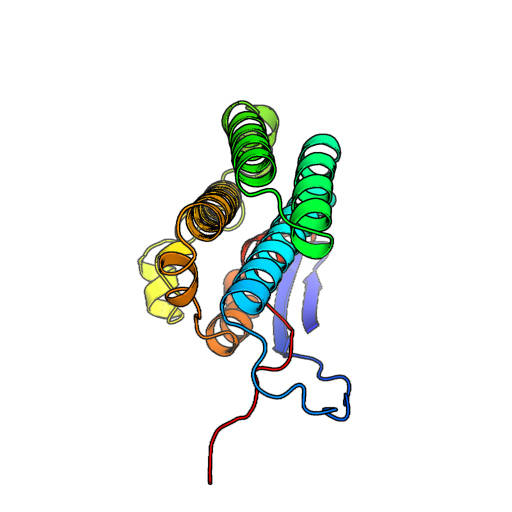4 143 PRO A C 1
ATOM 1090 O O . PRO A 1 143 ? 18.554 -4.914 -9.248 1.00 66.94 143 PRO A O 1
ATOM 1093 N N . LEU A 1 144 ? 20.289 -3.494 -9.430 1.00 64.94 144 LEU A N 1
ATOM 1094 C CA . LEU A 1 144 ? 21.062 -4.073 -8.336 1.00 64.94 144 LEU A CA 1
ATOM 1095 C C . LEU A 1 144 ? 20.503 -3.645 -6.971 1.00 64.94 144 LEU A C 1
ATOM 1097 O O . LEU A 1 144 ? 20.389 -4.487 -6.077 1.00 64.94 144 LEU A O 1
ATOM 1101 N N . ALA A 1 145 ? 20.076 -2.384 -6.838 1.00 62.47 145 ALA A N 1
ATOM 1102 C CA . ALA A 1 145 ? 19.432 -1.856 -5.634 1.00 62.47 145 ALA A CA 1
ATOM 1103 C C . ALA A 1 145 ? 18.147 -2.627 -5.290 1.00 62.47 145 ALA A C 1
ATOM 1105 O O . ALA A 1 145 ? 17.881 -2.923 -4.125 1.00 62.47 145 ALA A O 1
ATOM 1106 N N . GLY A 1 146 ? 17.395 -3.063 -6.306 1.00 55.12 146 GLY A N 1
ATOM 1107 C CA . GLY A 1 146 ? 16.173 -3.842 -6.120 1.00 55.12 146 GLY A CA 1
ATOM 1108 C C . GLY A 1 146 ? 16.362 -5.203 -5.439 1.00 55.12 146 GLY A C 1
ATOM 1109 O O . GLY A 1 146 ? 15.375 -5.778 -4.981 1.00 55.12 146 GLY A O 1
ATOM 1110 N N . ARG A 1 147 ? 17.587 -5.749 -5.362 1.00 54.84 147 ARG A N 1
ATOM 1111 C CA . ARG A 1 147 ? 17.872 -7.060 -4.742 1.00 54.84 147 ARG A CA 1
ATOM 1112 C C . ARG A 1 147 ? 17.939 -7.025 -3.211 1.00 54.84 147 ARG A C 1
ATOM 1114 O O . ARG A 1 147 ? 17.828 -8.081 -2.599 1.00 54.84 147 ARG A O 1
ATOM 1121 N N . LEU A 1 148 ? 18.099 -5.850 -2.600 1.00 51.38 148 LEU A N 1
ATOM 1122 C CA . LEU A 1 148 ? 18.326 -5.716 -1.154 1.00 51.38 148 LEU A CA 1
ATOM 1123 C C . LEU A 1 148 ? 17.038 -5.679 -0.315 1.00 51.38 148 LEU A C 1
ATOM 1125 O O . LEU A 1 148 ? 17.100 -5.828 0.899 1.00 51.38 148 LEU A O 1
ATOM 1129 N N . PHE A 1 149 ? 15.871 -5.515 -0.941 1.00 54.44 149 PHE A N 1
ATOM 1130 C CA . PHE A 1 149 ? 14.610 -5.234 -0.239 1.00 54.44 149 PHE A CA 1
ATOM 1131 C C . PHE A 1 149 ? 13.731 -6.468 0.040 1.00 54.44 149 PHE A C 1
ATOM 1133 O O . PHE A 1 149 ? 12.515 -6.352 0.202 1.00 54.44 149 PHE A O 1
ATOM 1140 N N . ASN A 1 150 ? 14.322 -7.664 0.093 1.00 55.47 150 ASN A N 1
ATOM 1141 C CA . ASN A 1 150 ? 13.591 -8.896 0.398 1.00 55.47 150 ASN A CA 1
ATOM 1142 C C . ASN A 1 150 ? 13.470 -9.059 1.923 1.00 55.47 150 ASN A C 1
ATOM 1144 O O . ASN A 1 150 ? 14.309 -9.685 2.564 1.00 55.47 150 ASN A O 1
ATOM 1148 N N . PHE A 1 151 ? 12.461 -8.416 2.508 1.00 61.09 151 PHE A N 1
ATOM 1149 C CA . PHE A 1 151 ? 12.206 -8.470 3.948 1.00 61.09 151 PHE A CA 1
ATOM 1150 C C . PHE A 1 151 ? 11.382 -9.691 4.336 1.00 61.09 151 PHE A C 1
ATOM 1152 O O . PHE A 1 151 ? 10.589 -10.189 3.534 1.00 61.09 151 PHE A O 1
ATOM 1159 N N . ASP A 1 152 ? 11.534 -10.119 5.590 1.00 64.50 152 ASP A N 1
ATOM 1160 C CA . ASP A 1 152 ? 10.742 -11.213 6.122 1.00 64.50 152 ASP A CA 1
ATOM 1161 C C . ASP A 1 152 ? 9.251 -10.842 6.119 1.00 64.50 152 ASP A C 1
ATOM 1163 O O . ASP A 1 152 ? 8.812 -9.810 6.634 1.00 64.50 152 ASP A O 1
ATOM 1167 N N . ARG A 1 153 ? 8.475 -11.665 5.423 1.00 68.69 153 ARG A N 1
ATOM 1168 C CA . ARG A 1 153 ? 7.041 -11.488 5.235 1.00 68.69 153 ARG A CA 1
ATOM 1169 C C . ARG A 1 153 ? 6.262 -11.962 6.449 1.00 68.69 153 ARG A C 1
ATOM 1171 O O . ARG A 1 153 ? 5.202 -11.403 6.728 1.00 68.69 153 ARG A O 1
ATOM 1178 N N . THR A 1 154 ? 6.728 -13.025 7.098 1.00 65.25 154 THR A N 1
ATOM 1179 C CA . THR A 1 154 ? 5.979 -13.675 8.175 1.00 65.25 154 THR A CA 1
ATOM 1180 C C . THR A 1 154 ? 5.898 -12.759 9.387 1.00 65.25 154 THR A C 1
ATOM 1182 O O . THR A 1 154 ? 4.796 -12.521 9.872 1.00 65.25 154 THR A O 1
ATOM 1185 N N . THR A 1 155 ? 7.005 -12.097 9.744 1.00 68.81 155 THR A N 1
ATOM 1186 C CA . THR A 1 155 ? 7.043 -11.104 10.833 1.00 68.81 155 THR A CA 1
ATOM 1187 C C . THR A 1 155 ? 6.037 -9.972 10.628 1.00 68.81 155 THR A C 1
ATOM 1189 O O . THR A 1 155 ? 5.321 -9.586 11.550 1.00 68.81 155 THR A O 1
ATOM 1192 N N . ARG A 1 156 ? 5.890 -9.481 9.389 1.00 79.25 156 ARG A N 1
ATOM 1193 C CA . ARG A 1 156 ? 4.922 -8.420 9.073 1.00 79.25 156 ARG A CA 1
ATOM 1194 C C . ARG A 1 156 ? 3.473 -8.855 9.257 1.00 79.25 156 ARG A C 1
ATOM 1196 O O . ARG A 1 156 ? 2.652 -8.038 9.655 1.00 79.25 156 ARG A O 1
ATOM 1203 N N . ILE A 1 157 ? 3.150 -10.102 8.926 1.00 83.19 157 ILE A N 1
ATOM 1204 C CA . ILE A 1 157 ? 1.786 -10.632 9.029 1.00 83.19 157 ILE A CA 1
ATOM 1205 C C . ILE A 1 157 ? 1.419 -10.870 10.488 1.00 83.19 157 ILE A C 1
ATOM 1207 O O . ILE A 1 157 ? 0.326 -10.481 10.896 1.00 83.19 157 ILE A O 1
ATOM 1211 N N . ASP A 1 158 ? 2.336 -11.442 11.264 1.00 86.25 158 ASP A N 1
ATOM 1212 C CA . ASP A 1 158 ? 2.108 -11.773 12.671 1.00 86.25 158 ASP A CA 1
ATOM 1213 C C . ASP A 1 158 ? 1.889 -10.521 13.533 1.00 86.25 158 ASP A C 1
ATOM 1215 O O . ASP A 1 158 ? 1.127 -10.564 14.495 1.00 86.25 158 ASP A O 1
ATOM 1219 N N . ALA A 1 159 ? 2.473 -9.382 13.145 1.00 89.12 159 ALA A N 1
ATOM 1220 C CA . ALA A 1 159 ? 2.269 -8.100 13.816 1.00 89.12 159 ALA A CA 1
ATOM 1221 C C . ALA A 1 159 ? 0.915 -7.428 13.503 1.00 89.12 159 ALA A C 1
ATOM 1223 O O . ALA A 1 159 ? 0.487 -6.547 14.248 1.00 89.12 159 ALA A O 1
ATOM 1224 N N . LEU A 1 160 ? 0.226 -7.800 12.412 1.00 90.56 160 LEU A N 1
ATOM 1225 C CA . LEU A 1 160 ? -0.986 -7.093 11.969 1.00 90.56 160 LEU A CA 1
ATOM 1226 C C . LEU A 1 160 ? -2.104 -7.047 13.020 1.00 90.56 160 LEU A C 1
ATOM 1228 O O . LEU A 1 160 ? -2.692 -5.980 13.161 1.00 90.56 160 LEU A O 1
ATOM 1232 N N . PRO A 1 161 ? -2.456 -8.139 13.727 1.00 91.31 161 PRO A N 1
ATOM 1233 C CA . PRO A 1 161 ? -3.550 -8.089 14.691 1.00 91.31 161 PRO A CA 1
ATOM 1234 C C . PRO A 1 161 ? -3.322 -7.054 15.794 1.00 91.31 161 PRO A C 1
ATOM 1236 O O . PRO A 1 161 ? -4.226 -6.274 16.072 1.00 91.31 161 PRO A O 1
ATOM 1239 N N . ASP A 1 162 ? -2.110 -7.005 16.349 1.00 91.88 162 ASP A N 1
ATOM 1240 C CA . ASP A 1 162 ? -1.748 -6.071 17.418 1.00 91.88 162 ASP A CA 1
ATOM 1241 C C . ASP A 1 162 ? -1.708 -4.623 16.911 1.00 91.88 162 ASP A C 1
ATOM 1243 O O . ASP A 1 162 ? -2.187 -3.713 17.581 1.00 91.88 162 ASP A O 1
ATOM 1247 N N . LEU A 1 163 ? -1.179 -4.396 15.703 1.00 91.88 163 LEU A N 1
ATOM 1248 C CA . LEU A 1 163 ? -1.073 -3.056 15.111 1.00 91.88 163 LEU A CA 1
ATOM 1249 C C . LEU A 1 163 ? -2.412 -2.467 14.651 1.00 91.88 163 LEU A C 1
ATOM 1251 O O . LEU A 1 163 ? -2.505 -1.263 14.402 1.00 91.88 163 LEU A O 1
ATOM 1255 N N . LEU A 1 164 ? -3.420 -3.314 14.457 1.00 92.88 164 LEU A N 1
ATOM 1256 C CA . LEU A 1 164 ? -4.742 -2.927 13.966 1.00 92.88 164 LEU A CA 1
ATOM 1257 C C . LEU A 1 164 ? -5.808 -2.954 15.063 1.00 92.88 164 LEU A C 1
ATOM 1259 O O . LEU A 1 164 ? -6.964 -2.634 14.779 1.00 92.88 164 LEU A O 1
ATOM 1263 N N . ASP A 1 165 ? -5.445 -3.324 16.291 1.00 93.00 165 ASP A N 1
ATOM 1264 C CA . ASP A 1 165 ? -6.363 -3.272 17.421 1.00 93.00 165 ASP A CA 1
ATOM 1265 C C . ASP A 1 165 ? -6.803 -1.826 17.691 1.00 93.00 165 ASP A C 1
ATOM 1267 O O . ASP A 1 165 ? -6.007 -0.884 17.673 1.00 93.00 165 ASP A O 1
ATOM 1271 N N . GLY A 1 166 ? -8.108 -1.631 17.863 1.00 92.88 166 GLY A N 1
ATOM 1272 C CA . GLY A 1 166 ? -8.725 -0.314 18.001 1.00 92.88 166 GLY A CA 1
ATOM 1273 C C . GLY A 1 166 ? -8.831 0.497 16.703 1.00 92.88 166 GLY A C 1
ATOM 1274 O O . GLY A 1 166 ? -9.388 1.596 16.731 1.00 92.88 166 GLY A O 1
ATOM 1275 N N . ALA A 1 167 ? -8.347 -0.005 15.562 1.00 93.19 167 ALA A N 1
ATOM 1276 C CA . ALA A 1 167 ? -8.512 0.677 14.283 1.00 93.19 167 ALA A CA 1
ATOM 1277 C C . ALA A 1 167 ? -9.924 0.471 13.715 1.00 93.19 167 ALA A C 1
ATOM 1279 O O . ALA A 1 167 ? -10.489 -0.621 13.773 1.00 93.19 167 ALA A O 1
ATOM 1280 N N . GLU A 1 168 ? -10.475 1.505 13.080 1.00 94.12 168 GLU A N 1
ATOM 1281 C CA . GLU A 1 168 ? -11.665 1.363 12.237 1.00 94.12 168 GLU A CA 1
ATOM 1282 C C . GLU A 1 168 ? -11.358 0.476 11.020 1.00 94.12 168 GLU A C 1
ATOM 1284 O O . GLU A 1 168 ? -10.268 0.538 10.446 1.00 94.12 168 GLU A O 1
ATOM 1289 N N . LEU A 1 169 ? -12.334 -0.301 10.552 1.00 93.19 169 LEU A N 1
ATOM 1290 C CA . LEU A 1 169 ? -12.183 -1.257 9.454 1.00 93.19 169 LEU A CA 1
ATOM 1291 C C . LEU A 1 169 ? -11.666 -0.604 8.164 1.00 93.19 169 LEU A C 1
ATOM 1293 O O . LEU A 1 169 ? -10.849 -1.192 7.453 1.00 93.19 169 LEU A O 1
ATOM 1297 N N . ALA A 1 170 ? -12.119 0.612 7.851 1.00 92.62 170 ALA A N 1
ATOM 1298 C CA . ALA A 1 170 ? -11.627 1.367 6.698 1.00 92.62 170 ALA A CA 1
ATOM 1299 C C . ALA A 1 170 ? -10.132 1.701 6.845 1.00 92.62 170 ALA A C 1
ATOM 1301 O O . ALA A 1 170 ? -9.346 1.442 5.931 1.00 92.62 170 ALA A O 1
ATOM 1302 N N . THR A 1 171 ? -9.733 2.194 8.017 1.00 93.56 171 THR A N 1
ATOM 1303 C CA . THR A 1 171 ? -8.336 2.487 8.357 1.00 93.56 171 THR A CA 1
ATOM 1304 C C . THR A 1 171 ? -7.484 1.222 8.336 1.00 93.56 171 THR A C 1
ATOM 1306 O O . THR A 1 171 ? -6.410 1.220 7.737 1.00 93.56 171 THR A O 1
ATOM 1309 N N . ALA A 1 172 ? -7.984 0.113 8.884 1.00 93.69 172 ALA A N 1
ATOM 1310 C CA . ALA A 1 172 ? -7.287 -1.165 8.891 1.00 93.69 172 ALA A CA 1
ATOM 1311 C C . ALA A 1 172 ? -7.012 -1.685 7.472 1.00 93.69 172 ALA A C 1
ATOM 1313 O O . ALA A 1 172 ? -5.916 -2.163 7.186 1.00 93.69 172 ALA A O 1
ATOM 1314 N N . ARG A 1 173 ? -7.966 -1.532 6.543 1.00 94.19 173 ARG A N 1
ATOM 1315 C CA . ARG A 1 173 ? -7.767 -1.901 5.130 1.00 94.19 173 ARG A CA 1
ATOM 1316 C C . ARG A 1 173 ? -6.664 -1.075 4.467 1.00 94.19 173 ARG A C 1
ATOM 1318 O O . ARG A 1 173 ? -5.845 -1.639 3.744 1.00 94.19 173 ARG A O 1
ATOM 1325 N N . LEU A 1 174 ? -6.626 0.233 4.721 1.00 95.19 174 LEU A N 1
ATOM 1326 C CA . LEU A 1 174 ? -5.573 1.116 4.207 1.00 95.19 174 LEU A CA 1
ATOM 1327 C C . LEU A 1 174 ? -4.210 0.773 4.817 1.00 95.19 174 LEU A C 1
ATOM 1329 O O . LEU A 1 174 ? -3.214 0.693 4.098 1.00 95.19 174 LEU A O 1
ATOM 1333 N N . ALA A 1 175 ? -4.173 0.494 6.118 1.00 92.56 175 ALA A N 1
ATOM 1334 C CA . ALA A 1 175 ? -2.967 0.084 6.816 1.00 92.56 175 ALA A CA 1
ATOM 1335 C C . ALA A 1 175 ? -2.402 -1.221 6.237 1.00 92.56 175 ALA A C 1
ATOM 1337 O O . ALA A 1 175 ? -1.249 -1.236 5.806 1.00 92.56 175 ALA A O 1
ATOM 1338 N N . VAL A 1 176 ? -3.224 -2.273 6.117 1.00 91.81 176 VAL A N 1
ATOM 1339 C CA . VAL A 1 176 ? -2.839 -3.561 5.507 1.00 91.81 176 VAL A CA 1
ATOM 1340 C C . VAL A 1 176 ? -2.277 -3.370 4.097 1.00 91.81 176 VAL A C 1
ATOM 1342 O O . VAL A 1 176 ? -1.223 -3.923 3.785 1.00 91.81 176 VAL A O 1
ATOM 1345 N N . ALA A 1 177 ? -2.920 -2.554 3.257 1.00 92.56 177 ALA A N 1
ATOM 1346 C CA . ALA A 1 177 ? -2.413 -2.272 1.913 1.00 92.56 177 ALA A CA 1
ATOM 1347 C C . ALA A 1 177 ? -1.061 -1.530 1.938 1.00 92.56 177 ALA A C 1
ATOM 1349 O O . ALA A 1 177 ? -0.155 -1.844 1.165 1.00 92.56 177 ALA A O 1
ATOM 1350 N N . SER A 1 178 ? -0.877 -0.598 2.878 1.00 92.06 178 SER A N 1
ATOM 1351 C CA . SER A 1 178 ? 0.371 0.166 3.028 1.00 92.06 178 SER A CA 1
ATOM 1352 C C . SER A 1 178 ? 1.570 -0.665 3.491 1.00 92.06 178 SER A C 1
ATOM 1354 O O . SER A 1 178 ? 2.712 -0.281 3.250 1.00 92.06 178 SER A O 1
ATOM 1356 N N . PHE A 1 179 ? 1.333 -1.828 4.102 1.00 89.44 179 PHE A N 1
ATOM 1357 C CA . PHE A 1 179 ? 2.392 -2.751 4.507 1.00 89.44 179 PHE A CA 1
ATOM 1358 C C . PHE A 1 179 ? 3.051 -3.483 3.329 1.00 89.44 179 PHE A C 1
ATOM 1360 O O . PHE A 1 179 ? 4.103 -4.097 3.524 1.00 89.44 179 PHE A O 1
ATOM 1367 N N . GLY A 1 180 ? 2.472 -3.436 2.118 1.00 81.44 180 GLY A N 1
ATOM 1368 C CA . GLY A 1 180 ? 3.061 -4.034 0.911 1.00 81.44 180 GLY A CA 1
ATOM 1369 C C . GLY A 1 180 ? 3.426 -5.508 1.099 1.00 81.44 180 GLY A C 1
ATOM 1370 O O . GLY A 1 180 ? 4.564 -5.909 0.851 1.00 81.44 180 GLY A O 1
ATOM 1371 N N . ILE A 1 181 ? 2.506 -6.284 1.677 1.00 80.19 181 ILE A N 1
ATOM 1372 C CA . ILE A 1 181 ? 2.713 -7.705 1.974 1.00 80.19 181 ILE A CA 1
ATOM 1373 C C . ILE A 1 181 ? 2.618 -8.491 0.663 1.00 80.19 181 ILE A C 1
ATOM 1375 O O . ILE A 1 181 ? 1.528 -8.670 0.122 1.00 80.19 181 ILE A O 1
ATOM 1379 N N . ASP A 1 182 ? 3.754 -8.986 0.170 1.00 75.06 182 ASP A N 1
ATOM 1380 C CA . ASP A 1 182 ? 3.791 -9.868 -1.001 1.00 75.06 182 ASP A CA 1
ATOM 1381 C C . ASP A 1 182 ? 3.315 -11.270 -0.604 1.00 75.06 182 ASP A C 1
ATOM 1383 O O . ASP A 1 182 ? 4.032 -12.006 0.061 1.00 75.06 182 ASP A O 1
ATOM 1387 N N . THR A 1 183 ? 2.111 -11.669 -1.003 1.00 70.19 183 THR A N 1
ATOM 1388 C CA . THR A 1 183 ? 1.534 -12.974 -0.632 1.00 70.19 183 THR A CA 1
ATOM 1389 C C . THR A 1 183 ? 1.964 -14.134 -1.531 1.00 70.19 183 THR A C 1
ATOM 1391 O O . THR A 1 183 ? 1.539 -15.263 -1.289 1.00 70.19 183 THR A O 1
ATOM 1394 N N . THR A 1 184 ? 2.817 -13.907 -2.536 1.00 65.81 184 THR A N 1
ATOM 1395 C CA . THR A 1 184 ? 3.296 -14.992 -3.408 1.00 65.81 184 THR A CA 1
ATOM 1396 C C . THR A 1 184 ? 4.131 -15.997 -2.617 1.00 65.81 184 THR A C 1
ATOM 1398 O O . THR A 1 184 ? 4.927 -15.582 -1.783 1.00 65.81 184 THR A O 1
ATOM 1401 N N . PRO A 1 185 ? 3.996 -17.315 -2.814 1.00 59.56 185 PRO A N 1
ATOM 1402 C CA . PRO A 1 185 ? 4.800 -18.287 -2.075 1.00 59.56 185 PRO A CA 1
ATOM 1403 C C . PRO A 1 185 ? 6.290 -17.936 -2.193 1.00 59.56 185 PRO A C 1
ATOM 1405 O O . PRO A 1 185 ? 6.779 -17.601 -3.270 1.00 59.56 185 PRO A O 1
ATOM 1408 N N . ALA A 1 186 ? 6.990 -17.907 -1.053 1.00 55.38 186 ALA A N 1
ATOM 1409 C CA . ALA A 1 186 ? 8.433 -17.711 -1.082 1.00 55.38 186 ALA A CA 1
ATOM 1410 C C . ALA A 1 186 ? 8.993 -18.983 -1.708 1.00 55.38 186 ALA A C 1
ATOM 1412 O O . ALA A 1 186 ? 8.649 -20.059 -1.221 1.00 55.38 186 ALA A O 1
ATOM 1413 N N . ASP A 1 187 ? 9.778 -18.874 -2.781 1.00 46.69 187 ASP A N 1
ATOM 1414 C CA . ASP A 1 187 ? 10.426 -20.034 -3.388 1.00 46.69 187 ASP A CA 1
ATOM 1415 C C . ASP A 1 187 ? 11.118 -20.827 -2.278 1.00 46.69 187 ASP A C 1
ATOM 1417 O O . ASP A 1 187 ? 12.130 -20.397 -1.716 1.00 46.69 187 ASP A O 1
ATOM 1421 N N . ALA A 1 188 ? 10.548 -21.977 -1.926 1.00 40.84 188 ALA A N 1
ATOM 1422 C CA . ALA A 1 188 ? 11.114 -22.901 -0.964 1.00 40.84 188 ALA A CA 1
ATOM 1423 C C . ALA A 1 188 ? 12.281 -23.634 -1.631 1.00 40.84 188 ALA A C 1
ATOM 1425 O O . ALA A 1 188 ? 12.277 -24.851 -1.760 1.00 40.84 188 ALA A O 1
ATOM 1426 N N . ASN A 1 189 ? 13.290 -22.891 -2.086 1.00 38.00 189 ASN A N 1
ATOM 1427 C CA . ASN A 1 189 ? 14.569 -23.462 -2.464 1.00 38.00 189 ASN A CA 1
ATOM 1428 C C . ASN A 1 189 ? 15.499 -23.384 -1.253 1.00 38.00 189 ASN A C 1
ATOM 1430 O O . ASN A 1 189 ? 16.464 -22.620 -1.207 1.00 38.00 189 ASN A O 1
ATOM 1434 N N . ARG A 1 190 ? 15.156 -24.162 -0.226 1.00 39.53 190 ARG A N 1
ATOM 1435 C CA . ARG A 1 190 ? 16.066 -24.498 0.862 1.00 39.53 190 ARG A CA 1
ATOM 1436 C C . ARG A 1 190 ? 16.076 -26.017 0.994 1.00 39.53 190 ARG A C 1
ATOM 1438 O O . ARG A 1 190 ? 15.059 -26.608 1.338 1.00 39.53 190 ARG A O 1
ATOM 1445 N N . HIS A 1 191 ? 17.269 -26.565 0.767 1.00 33.06 191 HIS A N 1
ATOM 1446 C CA . HIS A 1 191 ? 17.764 -27.903 1.109 1.00 33.06 191 HIS A CA 1
ATOM 1447 C C . HIS A 1 191 ? 17.868 -28.921 -0.036 1.00 33.06 191 HIS A C 1
ATOM 1449 O O . HIS A 1 191 ? 16.895 -29.527 -0.475 1.00 33.06 191 HIS A O 1
ATOM 1455 N N . GLY A 1 192 ? 19.131 -29.112 -0.424 1.00 34.41 192 GLY A N 1
ATOM 1456 C CA . GLY A 1 192 ? 19.725 -30.189 -1.203 1.00 34.41 192 GLY A CA 1
ATOM 1457 C C . GLY A 1 192 ? 21.228 -29.977 -1.174 1.00 34.41 192 GLY A C 1
ATOM 1458 O O . GLY A 1 192 ? 21.723 -29.317 -2.110 1.00 34.41 192 GLY A O 1
#

pLDDT: mean 84.18, std 16.44, range [33.06, 97.81]